Protein 1WEH (pdb70)

Sequence (338 aa):
RLLAVFVSSRLSPEDPLYARWVRYGEVLAEEGFGLACGGYQGGEALARGVKAKGGLVVGVTAPAFFPERRGPNPFVDLELPAATLPQRIGRLLDLGAGYLALPGGVGTLAELVLAWNLLYLRRGVGRPLAVDPYWLGLLKAHGEIAPEDVGLLRVVADEEDLRRFLRSLRLLAVFVSSRLSPEDPLYARWVRYGEVLAEEGFGLACGGYQGGEALARGVKAKGGLVVGVTAPAFFPERRGPNPFVDLELPAATLPQRIGRLLDLGAGYLALPGGVGTLAELVLAWNLLYLRRGVGRPLAVDPYWLGLLKAHGEIAPEDVGLLRVVADEEDLRRFLRSL

InterPro domains:
  IPR041164 AF_1126-like [PF18306] (23-119)
  IPR052341 LOG family pyrimidine/purine nucleotide 5'-monophosphatases [PTHR43393] (2-164)

CATH classification: 3.40.50.450

Nearest PDB structures (foldseek):
  1weh-assembly2_B  TM=1.005E+00  e=4.304E-34  Thermus thermophilus HB8
  5zi9-assembly1_A  TM=8.948E-01  e=3.440E-12  Streptomyces coelicolor A3(2)
  3qua-assembly1_B  TM=8.614E-01  e=2.217E-11  Mycolicibacterium smegmatis MC2 155
  7w2i-assembly1_D  TM=8.662E-01  e=5.628E-11  Mycobacterium tuberculosis
  5zbl-assembly2_D  TM=8.553E-01  e=5.577E-09  Corynebacterium glutamicum ATCC 13032

Solvent-accessible surface area: 15440 Å² total

Secondary structure (DSSP, 8-state):
-EEEEE--SS--TTSHHHHHHHHHHHHHHHTT-EEEE--SS---HHHHHHHHTT--EEE---GGG-TTS-SS-TT-SEE---SSHHHHHHHHHHHEEEEEE-S--HHHHHHHHHHHHHHHT-SS-S--EEE-GGGGGT---BTTB-HHHHTTSEE--SHHHHHHHHHT-/-EEEEE--SS--TTSHHHHHHHHHHHHHHHTT-EEEE--SS---HHHHHHHHTT--EEE---GGG-TTS-SS-TT-SEE---SSHHHHHHHHHHHEEEEEE-S--HHHHHHHHHHHHHHHT-SS-S--EEE-GGGGGT---BTTB-HHHHTTSEE--SHHHHHHHHHT-

Organism: Thermus thermophilus (strain ATCC 27634 / DSM 579 / HB8) (NCBI:txid300852)

B-factor: mean 15.75, std 10.66, range [1.17, 72.31]

Foldseek 3Di:
DEEEEFEAQPADCPPVVLQQLLCLLLLCLVLVHAYEYQQAHHSVSSLNSVVVNVHAAEHAHACVVCVVGVGGDPSHDHYHYDPDLVRSLVVSQVPHQEYEQEDYDPSSVVSLVVQLVQVVVVPPGTHQYEYEVVCVVPDADDVVCHNVSVVSYHYDHHSVSSSVVSVVD/DEEEEFEAQPADCPPPVLQQLLCLLLLCLVLPHAYEYQQAHHSVSSLNSVVVNPHAYEHAHACVVCVVGPGGDPSHDHYRYDPDLVRSLVVSQVVHQEYEQEDYDPSSVVSLVVLLVQVVVVPPDTHYYEYECVCVVPDAQDVVRHNVSVVSYHYDHHSVSSSVVSVVD

Radius of gyration: 21.18 Å; Cα contacts (8 Å, |Δi|>4): 707; chains: 2; bounding box: 42×63×39 Å

Structure (mmCIF, N/CA/C/O backbone):
data_1WEH
#
_entry.id   1WEH
#
_cell.length_a   40.663
_cell.length_b   129.821
_cell.length_c   119.852
_cell.angle_alpha   90.00
_cell.angle_beta   90.00
_cell.angle_gamma   90.00
#
_symmetry.space_group_name_H-M   'C 2 2 21'
#
loop_
_entity.id
_entity.type
_entity.pdbx_description
1 polymer 'Conserved hypothetical protein TT1887'
2 water water
#
loop_
_atom_site.group_PDB
_atom_site.id
_atom_site.type_symbol
_atom_site.label_atom_id
_atom_site.label_alt_id
_atom_site.label_comp_id
_atom_site.label_asym_id
_atom_site.label_entity_id
_atom_site.label_seq_id
_atom_site.pdbx_PDB_ins_code
_atom_site.Cartn_x
_atom_site.Cartn_y
_atom_site.Cartn_z
_atom_site.occupancy
_atom_site.B_iso_or_equiv
_atom_site.auth_seq_id
_atom_site.auth_comp_id
_atom_site.auth_asym_id
_atom_site.auth_atom_id
_atom_site.pdbx_PDB_model_num
ATOM 9 N N . ARG A 1 2 ? -7.620 29.580 8.172 1.00 10.95 2 ARG A N 1
ATOM 10 C CA . ARG A 1 2 ? -7.585 28.833 9.417 1.00 10.11 2 ARG A CA 1
ATOM 11 C C . ARG A 1 2 ? -6.335 27.971 9.466 1.00 10.01 2 ARG A C 1
ATOM 12 O O . ARG A 1 2 ? -5.781 27.599 8.428 1.00 11.25 2 ARG A O 1
ATOM 20 N N . LEU A 1 3 ? -5.896 27.660 10.676 1.00 7.81 3 LEU A N 1
ATOM 21 C CA . LEU A 1 3 ? -4.694 26.865 10.864 1.00 9.38 3 LEU A CA 1
ATOM 22 C C . LEU A 1 3 ? -4.949 25.597 11.648 1.00 8.82 3 LEU A C 1
ATOM 23 O O . LEU A 1 3 ? -5.868 25.529 12.474 1.00 8.48 3 LEU A O 1
ATOM 28 N N . LEU A 1 4 ? -4.126 24.593 11.368 1.00 7.31 4 LEU A N 1
ATOM 29 C CA . LEU A 1 4 ? -4.153 23.343 12.108 1.00 5.31 4 LEU A CA 1
ATOM 30 C C . LEU A 1 4 ? -2.901 23.454 12.983 1.00 6.83 4 LEU A C 1
ATOM 31 O O . LEU A 1 4 ? -1.812 23.711 12.464 1.00 8.14 4 LEU A O 1
ATOM 36 N N . ALA A 1 5 ? -3.049 23.317 14.298 1.00 7.08 5 ALA A N 1
ATOM 37 C CA . ALA A 1 5 ? -1.890 23.369 15.187 1.00 7.66 5 ALA A CA 1
ATOM 38 C C . ALA A 1 5 ? -1.428 21.926 15.338 1.00 8.91 5 ALA A C 1
ATOM 39 O O . ALA A 1 5 ? -2.225 21.050 15.674 1.00 8.55 5 ALA A O 1
ATOM 41 N N . VAL A 1 6 ? -0.148 21.676 15.081 1.00 7.86 6 VAL A N 1
ATOM 42 C CA . VAL A 1 6 ? 0.378 20.322 15.180 1.00 6.59 6 VAL A CA 1
ATOM 43 C C . VAL A 1 6 ? 1.475 20.231 16.231 1.00 7.41 6 VAL A C 1
ATOM 44 O O . VAL A 1 6 ? 2.352 21.099 16.298 1.00 7.25 6 VAL A O 1
ATOM 48 N N . PHE A 1 7 ? 1.416 19.184 17.048 1.00 4.77 7 PHE A N 1
ATOM 49 C CA . PHE A 1 7 ? 2.414 18.945 18.093 1.00 4.34 7 PHE A CA 1
ATOM 50 C C . PHE A 1 7 ? 3.197 17.729 17.607 1.00 4.04 7 PHE A C 1
ATOM 51 O O . PHE A 1 7 ? 2.597 16.719 17.229 1.00 4.49 7 PHE A O 1
ATOM 59 N N . VAL A 1 8 ? 4.524 17.813 17.614 1.00 7.16 8 VAL A N 1
ATOM 60 C CA . VAL A 1 8 ? 5.319 16.707 17.089 1.00 7.37 8 VAL A CA 1
ATOM 61 C C . VAL A 1 8 ? 6.776 16.743 17.542 1.00 9.30 8 VAL A C 1
ATOM 62 O O . VAL A 1 8 ? 7.292 17.789 17.952 1.00 7.74 8 VAL A O 1
ATOM 66 N N . SER A 1 9 ? 7.417 15.579 17.453 1.00 9.89 9 SER A N 1
ATOM 67 C CA . SER A 1 9 ? 8.819 15.370 17.814 1.00 8.57 9 SER A CA 1
ATOM 68 C C . SER A 1 9 ? 9.727 16.477 17.314 1.00 9.75 9 SER A C 1
ATOM 69 O O . SER A 1 9 ? 9.646 16.880 16.155 1.00 10.70 9 SER A O 1
ATOM 72 N N . SER A 1 10 ? 10.607 16.951 18.187 1.00 10.17 10 SER A N 1
ATOM 73 C CA . SER A 1 10 ? 11.537 17.998 17.815 1.00 11.40 10 SER A CA 1
ATOM 74 C C . SER A 1 10 ? 12.852 17.376 17.364 1.00 14.98 10 SER A C 1
ATOM 75 O O . SER A 1 10 ? 13.674 18.036 16.733 1.00 14.05 10 SER A O 1
ATOM 78 N N . ARG A 1 11 ? 13.039 16.098 17.671 1.00 12.56 11 ARG A N 1
ATOM 79 C CA . ARG A 1 11 ? 14.288 15.429 17.334 1.00 16.77 11 ARG A CA 1
ATOM 80 C C . ARG A 1 11 ? 14.252 14.554 16.088 1.00 16.56 11 ARG A C 1
ATOM 81 O O . ARG A 1 11 ? 15.291 14.076 15.636 1.00 16.95 11 ARG A O 1
ATOM 89 N N . LEU A 1 12 ? 13.064 14.362 15.523 1.00 17.91 12 LEU A N 1
ATOM 90 C CA . LEU A 1 12 ? 12.898 13.527 14.332 1.00 15.33 12 LEU A CA 1
ATOM 91 C C . LEU A 1 12 ? 13.938 13.799 13.248 1.00 16.79 12 LEU A C 1
ATOM 92 O O . LEU A 1 12 ? 14.095 14.929 12.790 1.00 15.90 12 LEU A O 1
ATOM 97 N N . SER A 1 13 ? 14.639 12.750 12.833 1.00 17.69 13 SER A N 1
ATOM 98 C CA . SER A 1 13 ? 15.661 12.872 11.798 1.00 16.54 13 SER A CA 1
ATOM 99 C C . SER A 1 13 ? 15.052 12.752 10.402 1.00 20.11 13 SER A C 1
ATOM 100 O O . SER A 1 13 ? 14.130 11.968 10.187 1.00 19.95 13 SER A O 1
ATOM 103 N N . PRO A 1 14 ? 15.564 13.530 9.434 1.00 22.17 14 PRO A N 1
ATOM 104 C CA . PRO A 1 14 ? 15.063 13.499 8.056 1.00 23.67 14 PRO A CA 1
ATOM 105 C C . PRO A 1 14 ? 15.113 12.103 7.441 1.00 26.33 14 PRO A C 1
ATOM 106 O O . PRO A 1 14 ? 14.369 11.805 6.507 1.00 27.48 14 PRO A O 1
ATOM 110 N N . GLU A 1 15 ? 15.996 11.251 7.958 1.00 27.03 15 GLU A N 1
ATOM 111 C CA . GLU A 1 15 ? 16.127 9.894 7.438 1.00 26.67 15 GLU A CA 1
ATOM 112 C C . GLU A 1 15 ? 15.111 8.928 8.047 1.00 26.16 15 GLU A C 1
ATOM 113 O O . GLU A 1 15 ? 15.007 7.773 7.622 1.00 22.20 15 GLU A O 1
ATOM 119 N N . ASP A 1 16 ? 14.375 9.402 9.050 1.00 21.98 16 ASP A N 1
ATOM 120 C CA . ASP A 1 16 ? 13.356 8.590 9.704 1.00 21.19 16 ASP A CA 1
ATOM 121 C C . ASP A 1 16 ? 12.189 8.576 8.717 1.00 19.68 16 ASP A C 1
ATOM 122 O O . ASP A 1 16 ? 11.855 9.609 8.138 1.00 18.73 16 ASP A O 1
ATOM 127 N N . PRO A 1 17 ? 11.579 7.403 8.484 1.00 19.36 17 PRO A N 1
ATOM 128 C CA . PRO A 1 17 ? 10.452 7.320 7.548 1.00 18.96 17 PRO A CA 1
ATOM 129 C C . PRO A 1 17 ? 9.295 8.252 7.929 1.00 18.64 17 PRO A C 1
ATOM 130 O O . PRO A 1 17 ? 8.569 8.746 7.060 1.00 16.76 17 PRO A O 1
ATOM 134 N N . LEU A 1 18 ? 9.119 8.497 9.224 1.00 15.60 18 LEU A N 1
ATOM 135 C CA . LEU A 1 18 ? 8.037 9.378 9.652 1.00 15.74 18 LEU A CA 1
ATOM 136 C C . LEU A 1 18 ? 8.242 10.805 9.159 1.00 14.21 18 LEU A C 1
ATOM 137 O O . LEU A 1 18 ? 7.271 11.517 8.911 1.00 13.62 18 LEU A O 1
ATOM 142 N N . TYR A 1 19 ? 9.499 11.228 9.013 1.00 12.75 19 TYR A N 1
ATOM 143 C CA . TYR A 1 19 ? 9.771 12.589 8.553 1.00 12.86 19 TYR A CA 1
ATOM 144 C C . TYR A 1 19 ? 9.083 12.822 7.209 1.00 13.77 19 TYR A C 1
ATOM 145 O O . TYR A 1 19 ? 8.380 13.821 7.029 1.00 10.41 19 TYR A O 1
ATOM 154 N N . ALA A 1 20 ? 9.275 11.892 6.274 1.00 12.32 20 ALA A N 1
ATOM 155 C CA . ALA A 1 20 ? 8.661 12.007 4.953 1.00 12.99 20 ALA A CA 1
ATOM 156 C C . ALA A 1 20 ? 7.138 11.962 5.045 1.00 9.69 20 ALA A C 1
ATOM 157 O O . ALA A 1 20 ? 6.448 12.598 4.247 1.00 10.17 20 ALA A O 1
ATOM 159 N N . ARG A 1 21 ? 6.610 11.189 5.996 1.00 10.66 21 ARG A N 1
ATOM 160 C CA . ARG A 1 21 ? 5.157 11.099 6.161 1.00 9.58 21 ARG A CA 1
ATOM 161 C C . ARG A 1 21 ? 4.596 12.430 6.649 1.00 6.70 21 ARG A C 1
ATOM 162 O O . ARG A 1 21 ? 3.503 12.843 6.237 1.00 8.66 21 ARG A O 1
ATOM 170 N N . TRP A 1 22 ? 5.341 13.112 7.510 1.00 8.16 22 TRP A N 1
ATOM 171 C CA . TRP A 1 22 ? 4.868 14.395 8.024 1.00 8.52 22 TRP A CA 1
ATOM 172 C C . TRP A 1 22 ? 5.000 15.493 6.966 1.00 8.97 22 TRP A C 1
ATOM 173 O O . TRP A 1 22 ? 4.223 16.451 6.962 1.00 8.52 22 TRP A O 1
ATOM 184 N N . VAL A 1 23 ? 5.975 15.368 6.069 1.00 10.68 23 VAL A N 1
ATOM 185 C CA . VAL A 1 23 ? 6.108 16.361 5.011 1.00 9.83 23 VAL A CA 1
ATOM 186 C C . VAL A 1 23 ? 4.816 16.253 4.199 1.00 8.81 23 VAL A C 1
ATOM 187 O O . VAL A 1 23 ? 4.173 17.258 3.881 1.00 11.67 23 VAL A O 1
ATOM 191 N N . ARG A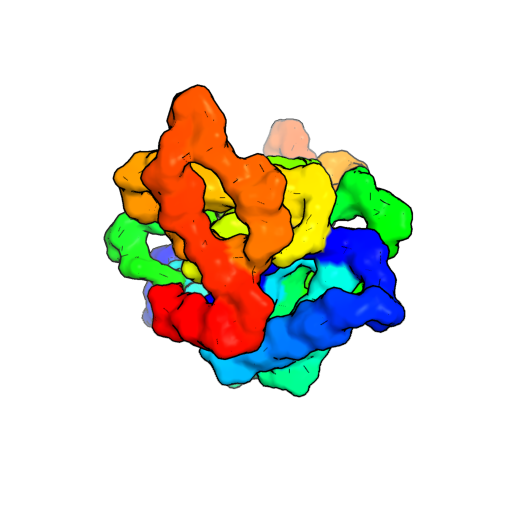 1 24 ? 4.419 15.019 3.893 1.00 10.72 24 ARG A N 1
ATOM 192 C CA . ARG A 1 24 ? 3.191 14.777 3.145 1.00 8.98 24 ARG A CA 1
ATOM 193 C C . ARG A 1 24 ? 1.974 15.321 3.888 1.00 11.69 24 ARG A C 1
ATOM 194 O O . ARG A 1 24 ? 1.066 15.863 3.263 1.00 9.88 24 ARG A O 1
ATOM 202 N N . TYR A 1 25 ? 1.939 15.171 5.214 1.00 8.23 25 TYR A N 1
ATOM 203 C CA . TYR A 1 25 ? 0.822 15.710 5.998 1.00 8.07 25 TYR A CA 1
ATOM 204 C C . TYR A 1 25 ? 0.772 17.229 5.819 1.00 7.88 25 TYR A C 1
ATOM 205 O O . TYR A 1 25 ? -0.305 17.822 5.801 1.00 9.30 25 TYR A O 1
ATOM 214 N N . GLY A 1 26 ? 1.940 17.857 5.718 1.00 5.85 26 GLY A N 1
ATOM 215 C CA . GLY A 1 26 ? 1.979 19.301 5.515 1.00 9.45 26 GLY A CA 1
ATOM 216 C C . GLY A 1 26 ? 1.358 19.680 4.172 1.00 8.30 26 GLY A C 1
ATOM 217 O O . GLY A 1 26 ? 0.587 20.633 4.069 1.00 8.53 26 GLY A O 1
ATOM 218 N N . GLU A 1 27 ? 1.705 18.927 3.135 1.00 8.07 27 GLU A N 1
ATOM 219 C CA . GLU A 1 27 ? 1.175 19.171 1.798 1.00 11.68 27 GLU A CA 1
ATOM 220 C C . GLU A 1 27 ? -0.335 19.016 1.823 1.00 11.50 27 GLU A C 1
ATOM 221 O O . GLU A 1 27 ? -1.071 19.832 1.254 1.00 9.24 27 GLU A O 1
ATOM 227 N N . VAL A 1 28 ? -0.793 17.953 2.480 1.00 10.16 28 VAL A N 1
ATOM 228 C CA . VAL A 1 28 ? -2.224 17.680 2.576 1.00 9.48 28 VAL A CA 1
ATOM 229 C C . VAL A 1 28 ? -3.009 18.772 3.309 1.00 10.93 28 VAL A C 1
ATOM 230 O O . VAL A 1 28 ? -4.073 19.181 2.846 1.00 10.08 28 VAL A O 1
ATOM 234 N N . LEU A 1 29 ? -2.512 19.261 4.444 1.00 8.87 29 LEU A N 1
ATOM 235 C CA . LEU A 1 29 ? -3.273 20.290 5.141 1.00 7.59 29 LEU A CA 1
ATOM 236 C C . LEU A 1 29 ? -3.357 21.567 4.304 1.00 11.84 29 LEU A C 1
ATOM 237 O O . LEU A 1 29 ? -4.377 22.256 4.325 1.00 10.23 29 LEU A O 1
ATOM 242 N N . ALA A 1 30 ? -2.298 21.871 3.553 1.00 9.66 30 ALA A N 1
ATOM 243 C CA . ALA A 1 30 ? -2.293 23.052 2.691 1.00 11.39 30 ALA A CA 1
ATOM 244 C C . ALA A 1 30 ? -3.314 22.856 1.568 1.00 12.51 30 ALA A C 1
ATOM 245 O O . ALA A 1 30 ? -4.046 23.784 1.213 1.00 10.31 30 ALA A O 1
ATOM 247 N N . GLU A 1 31 ? -3.374 21.642 1.021 1.00 12.36 31 GLU A N 1
ATOM 248 C CA . GLU A 1 31 ? -4.322 21.330 -0.049 1.00 12.47 31 GLU A CA 1
ATOM 249 C C . GLU A 1 31 ? -5.751 21.457 0.446 1.00 12.42 31 GLU A C 1
ATOM 250 O O . GLU A 1 31 ? -6.646 21.840 -0.308 1.00 12.39 31 GLU A O 1
ATOM 256 N N . GLU A 1 32 ? -5.961 21.125 1.717 1.00 9.89 32 GLU A N 1
ATOM 257 C CA . GLU A 1 32 ? -7.284 21.198 2.320 1.00 11.34 32 GLU A CA 1
ATOM 258 C C . GLU A 1 32 ? -7.680 22.623 2.707 1.00 11.99 32 GLU A C 1
ATOM 259 O O . GLU A 1 32 ? -8.740 22.839 3.305 1.00 12.03 32 GLU A O 1
ATOM 265 N N . GLY A 1 33 ? -6.819 23.585 2.383 1.00 11.98 33 GLY A N 1
ATOM 266 C CA . GLY A 1 33 ? -7.113 24.981 2.668 1.00 11.86 33 GLY A CA 1
ATOM 267 C C . GLY A 1 33 ? -6.649 25.530 4.008 1.00 13.70 33 GLY A C 1
ATOM 268 O O . GLY A 1 33 ? -7.037 26.635 4.393 1.00 11.60 33 GLY A O 1
ATOM 269 N N . PHE A 1 34 ? -5.820 24.777 4.722 1.00 11.60 34 PHE A N 1
ATOM 270 C CA . PHE A 1 34 ? -5.334 25.235 6.016 1.00 12.10 34 PHE A CA 1
ATOM 271 C C . PHE A 1 34 ? -3.877 25.650 6.010 1.00 11.21 34 PHE A C 1
ATOM 272 O O . PHE A 1 34 ? -3.114 25.252 5.139 1.00 11.45 34 PHE A O 1
ATOM 280 N N . GLY A 1 35 ? -3.517 26.449 7.009 1.00 11.57 35 GLY A N 1
ATOM 281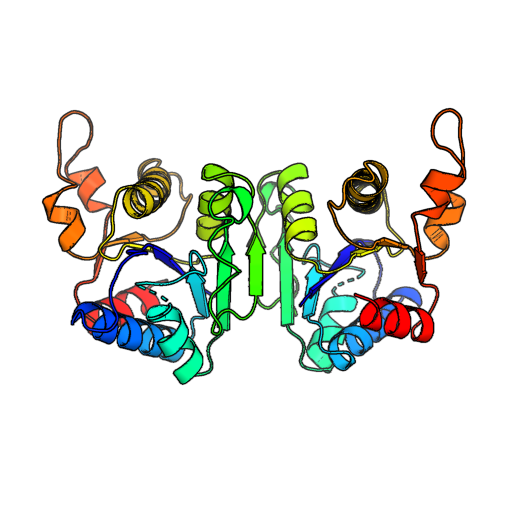 C CA . GLY A 1 35 ? -2.137 26.860 7.206 1.00 8.10 35 GLY A CA 1
ATOM 282 C C . GLY A 1 35 ? -1.699 26.046 8.422 1.00 10.46 35 GLY A C 1
ATOM 283 O O . GLY A 1 35 ? -2.514 25.301 8.995 1.00 8.17 35 GLY A O 1
ATOM 284 N N . LEU A 1 36 ? -0.437 26.182 8.828 1.00 7.26 36 LEU A N 1
ATOM 285 C CA . LEU A 1 36 ? 0.109 25.428 9.963 1.00 6.29 36 LEU A CA 1
ATOM 286 C C . LEU A 1 36 ? 0.599 26.288 11.123 1.00 9.03 36 LEU A C 1
ATOM 287 O O . LEU A 1 36 ? 1.218 27.336 10.917 1.00 9.14 36 LEU A O 1
ATOM 292 N N . ALA A 1 37 ? 0.297 25.847 12.342 1.00 6.68 37 ALA A N 1
ATOM 293 C CA . ALA A 1 37 ? 0.789 26.507 13.546 1.00 7.55 37 ALA A CA 1
ATOM 294 C C . ALA A 1 37 ? 1.605 25.406 14.228 1.00 7.91 37 ALA A C 1
ATOM 295 O O . ALA A 1 37 ? 1.093 24.309 14.472 1.00 8.88 37 ALA A O 1
ATOM 297 N N . CYS A 1 38 ? 2.869 25.684 14.514 1.00 5.11 38 CYS A N 1
ATOM 298 C CA . CYS A 1 38 ? 3.722 24.690 15.165 1.00 8.76 38 CYS A CA 1
ATOM 299 C C . CYS A 1 38 ? 4.768 25.381 16.018 1.00 8.65 38 CYS A C 1
ATOM 300 O O . CYS A 1 38 ? 4.790 26.617 16.105 1.00 7.94 38 CYS A O 1
ATOM 303 N N . GLY A 1 39 ? 5.631 24.575 16.632 1.00 7.53 39 GLY A N 1
ATOM 304 C CA . GLY A 1 39 ? 6.670 25.084 17.510 1.00 10.67 39 GLY A CA 1
ATOM 305 C C . GLY A 1 39 ? 7.779 25.836 16.803 1.00 7.49 39 GLY A C 1
ATOM 306 O O . GLY A 1 39 ? 8.649 26.415 17.454 1.00 9.20 39 GLY A O 1
ATOM 307 N N . GLY A 1 40 ? 7.759 25.798 15.477 1.00 9.76 40 GLY A N 1
ATOM 308 C CA . GLY A 1 40 ? 8.734 26.526 14.675 1.00 8.38 40 GLY A CA 1
ATOM 309 C C . GLY A 1 40 ? 10.173 26.059 14.572 1.00 11.07 40 GLY A C 1
ATOM 310 O O . GLY A 1 40 ? 10.994 26.770 13.988 1.00 11.41 40 GLY A O 1
ATOM 311 N N . TYR A 1 41 ? 10.503 24.886 15.107 1.00 9.65 41 TYR A N 1
ATOM 312 C CA . TYR A 1 41 ? 11.889 24.441 15.030 1.00 9.67 41 TYR A CA 1
ATOM 313 C C . TYR A 1 41 ? 12.144 23.280 14.054 1.00 10.29 41 TYR A C 1
ATOM 314 O O . TYR A 1 41 ? 11.577 23.251 12.963 1.00 9.71 41 TYR A O 1
ATOM 323 N N . GLN A 1 42 ? 13.002 22.336 14.439 1.00 11.42 42 GLN A N 1
ATOM 324 C CA . GLN A 1 42 ? 13.347 21.203 13.575 1.00 12.37 42 GLN A CA 1
ATOM 325 C C . GLN A 1 42 ? 12.500 19.958 13.752 1.00 10.52 42 GLN A C 1
ATOM 326 O O . GLN A 1 42 ? 11.371 20.026 14.205 1.00 10.68 42 GLN A O 1
ATOM 332 N N . GLY A 1 43 ? 13.064 18.813 13.383 1.00 10.54 43 GLY A N 1
ATOM 333 C CA . GLY A 1 43 ? 12.330 17.568 13.500 1.00 7.66 43 GLY A CA 1
ATOM 334 C C . GLY A 1 43 ? 11.043 17.637 12.700 1.00 8.35 43 GLY A C 1
ATOM 335 O O . GLY A 1 43 ? 11.022 18.155 11.566 1.00 8.62 43 GLY A O 1
ATOM 336 N N . GLY A 1 44 ? 9.965 17.131 13.296 1.00 7.92 44 GLY A N 1
ATOM 337 C CA . GLY A 1 44 ? 8.670 17.131 12.637 1.00 7.30 44 GLY A CA 1
ATOM 338 C C . GLY A 1 44 ? 8.113 18.504 12.315 1.00 9.84 44 GLY A C 1
ATOM 339 O O . GLY A 1 44 ? 7.321 18.658 11.384 1.00 8.86 44 GLY A O 1
ATOM 348 N N . GLU A 1 46 ? 9.759 21.070 11.145 1.00 9.07 46 GLU A N 1
ATOM 349 C CA . GLU A 1 46 ? 10.309 21.493 9.867 1.00 11.87 46 GLU A CA 1
ATOM 350 C C . GLU A 1 46 ? 9.756 20.616 8.749 1.00 9.82 46 GLU A C 1
ATOM 351 O O . GLU A 1 46 ? 9.494 21.103 7.652 1.00 12.14 46 GLU A O 1
ATOM 357 N N . ALA A 1 47 ? 9.574 19.328 9.023 1.00 8.05 47 ALA A N 1
ATOM 358 C CA . ALA A 1 47 ? 9.025 18.425 8.015 1.00 5.60 47 ALA A CA 1
ATOM 359 C C . ALA A 1 47 ? 7.643 18.919 7.609 1.00 7.30 47 ALA A C 1
ATOM 360 O O . ALA A 1 47 ? 7.340 19.034 6.422 1.00 6.49 47 ALA A O 1
ATOM 362 N N . LEU A 1 48 ? 6.802 19.219 8.598 1.00 8.25 48 LEU A N 1
ATOM 363 C CA . LEU A 1 48 ? 5.447 19.713 8.319 1.00 5.75 48 LEU A CA 1
ATOM 364 C C . LEU A 1 48 ? 5.491 21.046 7.576 1.00 6.29 48 LEU A C 1
ATOM 365 O O . LEU A 1 48 ? 4.758 21.253 6.597 1.00 6.89 48 LEU A O 1
ATOM 370 N N . ALA A 1 49 ? 6.346 21.949 8.049 1.00 4.42 49 ALA A N 1
ATOM 371 C CA . ALA A 1 49 ? 6.468 23.266 7.432 1.00 6.43 49 ALA A CA 1
ATOM 372 C C . ALA A 1 49 ? 6.904 23.153 5.957 1.00 9.22 49 ALA A C 1
ATOM 373 O O . ALA A 1 49 ? 6.379 23.870 5.096 1.00 8.95 49 ALA A O 1
ATOM 375 N N . ARG A 1 50 ? 7.853 22.263 5.662 1.00 9.87 50 ARG A N 1
ATOM 376 C CA . ARG A 1 50 ? 8.322 22.086 4.279 1.00 10.98 50 ARG A CA 1
ATOM 377 C C . ARG A 1 50 ? 7.170 21.676 3.363 1.00 11.33 50 ARG A C 1
ATOM 378 O O . ARG A 1 50 ? 7.065 22.145 2.227 1.00 12.02 50 ARG A O 1
ATOM 386 N N . GLY A 1 51 ? 6.339 20.758 3.844 1.00 9.79 51 GLY A N 1
ATOM 387 C CA . GLY A 1 51 ? 5.204 20.305 3.056 1.00 9.51 51 GLY A CA 1
ATOM 388 C C . GLY A 1 51 ? 4.203 21.418 2.797 1.00 10.33 51 GLY A C 1
ATOM 389 O O . GLY A 1 51 ? 3.727 21.598 1.669 1.00 11.46 51 GLY A O 1
ATOM 390 N N . VAL A 1 52 ? 3.869 22.170 3.840 1.00 7.19 52 VAL A N 1
ATOM 391 C CA . VAL A 1 52 ? 2.930 23.275 3.700 1.00 6.82 52 VAL A CA 1
ATOM 392 C C . VAL A 1 52 ? 3.462 24.301 2.697 1.00 8.76 52 VAL A C 1
ATOM 393 O O . VAL A 1 52 ? 2.723 24.768 1.825 1.00 10.12 52 VAL A O 1
ATOM 397 N N . LYS A 1 53 ? 4.743 24.652 2.800 1.00 7.60 53 LYS A N 1
ATOM 398 C CA . LYS A 1 53 ? 5.299 25.632 1.868 1.00 10.62 53 LYS A CA 1
ATOM 399 C C . LYS A 1 53 ? 5.341 25.088 0.437 1.00 12.23 53 LYS A C 1
ATOM 400 O O . LYS A 1 53 ? 5.202 25.847 -0.528 1.00 13.03 53 LYS A O 1
ATOM 406 N N . ALA A 1 54 ? 5.522 23.778 0.296 1.00 12.55 54 ALA A N 1
ATOM 407 C CA . ALA A 1 54 ? 5.559 23.168 -1.032 1.00 14.84 54 ALA A CA 1
ATOM 408 C C . ALA A 1 54 ? 4.211 23.361 -1.739 1.00 17.99 54 ALA A C 1
ATOM 409 O O . ALA A 1 54 ? 4.140 23.400 -2.969 1.00 18.16 54 ALA A O 1
ATOM 411 N N . LYS A 1 55 ? 3.143 23.480 -0.955 1.00 16.78 55 LYS A N 1
ATOM 412 C CA . LYS A 1 55 ? 1.805 23.671 -1.507 1.00 18.46 55 LYS A CA 1
ATOM 413 C C . LYS A 1 55 ? 1.290 25.112 -1.396 1.00 20.54 55 LYS A C 1
ATOM 414 O O . LYS A 1 55 ? 0.092 25.363 -1.536 1.00 22.09 55 LYS A O 1
ATOM 420 N N . GLY A 1 56 ? 2.195 26.050 -1.145 1.00 19.78 56 GLY A N 1
ATOM 421 C CA . GLY A 1 56 ? 1.810 27.448 -1.060 1.00 22.79 56 GLY A CA 1
ATOM 422 C C . GLY A 1 56 ? 1.084 27.903 0.194 1.00 23.51 56 GLY A C 1
ATOM 423 O O . GLY A 1 56 ? 0.539 29.011 0.215 1.00 25.19 56 GLY A O 1
ATOM 424 N N . GLY A 1 57 ? 1.076 27.071 1.234 1.00 20.77 57 GLY A N 1
ATOM 425 C CA . GLY A 1 57 ? 0.404 27.436 2.471 1.00 16.72 57 GLY A CA 1
ATOM 426 C C . GLY A 1 57 ? 1.223 28.333 3.390 1.00 15.22 57 GLY A C 1
ATOM 427 O O . GLY A 1 57 ? 2.389 28.632 3.118 1.00 14.09 57 GLY A O 1
ATOM 428 N N . LEU A 1 58 ? 0.603 28.756 4.489 1.00 14.76 58 LEU A N 1
ATOM 429 C CA . LEU A 1 58 ? 1.238 29.632 5.471 1.00 13.03 58 LEU A CA 1
ATOM 430 C C . LEU A 1 58 ? 1.663 28.860 6.712 1.00 11.19 58 LEU A C 1
ATOM 431 O O . LEU A 1 58 ? 0.956 27.961 7.160 1.00 8.71 58 LEU A O 1
ATOM 436 N N . VAL A 1 59 ? 2.818 29.220 7.263 1.00 11.16 59 VAL A N 1
ATOM 437 C CA . VAL A 1 59 ? 3.336 28.557 8.461 1.00 9.08 59 VAL A CA 1
ATOM 438 C C . VAL A 1 59 ? 3.655 29.559 9.563 1.00 10.08 59 VAL A C 1
ATOM 439 O O . VAL A 1 59 ? 4.425 30.512 9.359 1.00 9.81 59 VAL A O 1
ATOM 443 N N . VAL A 1 60 ? 3.052 29.337 10.728 1.00 8.48 60 VAL A N 1
ATOM 444 C CA . VAL A 1 60 ? 3.270 30.179 11.906 1.00 7.37 60 VAL A CA 1
ATOM 445 C C . VAL A 1 60 ? 4.063 29.360 12.909 1.00 9.54 60 VAL A C 1
ATOM 446 O O . VAL A 1 60 ? 3.686 28.223 13.219 1.00 8.89 60 VAL A O 1
ATOM 450 N N . GLY A 1 61 ? 5.158 29.930 13.413 1.00 6.53 61 GLY A N 1
ATOM 451 C CA . GLY A 1 61 ? 5.984 29.216 14.369 1.00 8.05 61 GLY A CA 1
ATOM 452 C C . GLY A 1 61 ? 6.022 29.893 15.724 1.00 7.72 61 GLY A C 1
ATOM 453 O O . GLY A 1 61 ? 6.493 31.032 15.850 1.00 8.77 61 GLY A O 1
ATOM 454 N N . VAL A 1 62 ? 5.508 29.200 16.738 1.00 7.51 62 VAL A N 1
ATOM 455 C CA . VAL A 1 62 ? 5.505 29.727 18.100 1.00 7.46 62 VAL A CA 1
ATOM 456 C C . VAL A 1 62 ? 6.742 29.164 18.787 1.00 9.69 62 VAL A C 1
ATOM 457 O O . VAL A 1 62 ? 6.734 28.059 19.338 1.00 9.63 62 VAL A O 1
ATOM 461 N N . THR A 1 63 ? 7.813 29.942 18.727 1.00 7.38 63 THR A N 1
ATOM 462 C CA . THR A 1 63 ? 9.097 29.573 19.293 1.00 8.62 63 THR A CA 1
ATOM 463 C C . THR A 1 63 ? 9.190 29.867 20.792 1.00 8.81 63 THR A C 1
ATOM 464 O O . THR A 1 63 ? 8.269 30.408 21.388 1.00 11.23 63 THR A O 1
ATOM 468 N N . ALA A 1 64 ? 10.314 29.492 21.397 1.00 10.01 64 ALA A N 1
ATOM 469 C CA . ALA A 1 64 ? 10.539 29.722 22.819 1.00 12.79 64 ALA A CA 1
ATOM 470 C C . ALA A 1 64 ? 12.035 29.906 22.960 1.00 17.44 64 ALA A C 1
ATOM 471 O O . ALA A 1 64 ? 12.718 29.104 23.599 1.00 17.12 64 ALA A O 1
ATOM 473 N N . PRO A 1 65 ? 12.562 30.988 22.368 1.00 18.76 65 PRO A N 1
ATOM 474 C CA . PRO A 1 65 ? 13.989 31.325 22.385 1.00 19.73 65 PRO A CA 1
ATOM 475 C C . PRO A 1 65 ? 14.711 31.249 23.728 1.00 21.08 65 PRO A C 1
ATOM 476 O O . PRO A 1 65 ? 15.831 30.747 23.791 1.00 22.43 65 PRO A O 1
ATOM 480 N N . ALA A 1 66 ? 14.080 31.728 24.796 1.00 21.46 66 ALA A N 1
ATOM 481 C CA . ALA A 1 66 ? 14.717 31.702 26.112 1.00 23.06 66 ALA A CA 1
ATOM 482 C C . ALA A 1 66 ? 15.095 30.286 26.517 1.00 25.03 66 ALA A C 1
ATOM 483 O O . ALA A 1 66 ? 16.078 30.074 27.232 1.00 24.51 66 ALA A O 1
ATOM 485 N N . PHE A 1 67 ? 14.320 29.312 26.052 1.00 22.11 67 PHE A N 1
ATOM 486 C CA . PHE A 1 67 ? 14.591 27.927 26.396 1.00 25.29 67 PHE A CA 1
ATOM 487 C C . PHE A 1 67 ? 15.566 27.240 25.457 1.00 27.55 67 PHE A C 1
ATOM 488 O O . PHE A 1 67 ? 16.155 26.229 25.825 1.00 29.39 67 PHE A O 1
ATOM 496 N N . PHE A 1 68 ? 15.744 27.782 24.254 1.00 28.71 68 PHE A N 1
ATOM 497 C CA . PHE A 1 68 ? 16.665 27.180 23.295 1.00 30.88 68 PHE A CA 1
ATOM 498 C C . PHE A 1 68 ? 17.613 28.185 22.646 1.00 35.10 68 PHE A C 1
ATOM 499 O O . PHE A 1 68 ? 17.596 28.367 21.427 1.00 33.68 68 PHE A O 1
ATOM 507 N N . PRO A 1 69 ? 18.452 28.857 23.452 1.00 38.12 69 PRO A N 1
ATOM 508 C CA . PRO A 1 69 ? 19.386 29.829 22.878 1.00 40.70 69 PRO A CA 1
ATOM 509 C C . PRO A 1 69 ? 20.207 29.164 21.777 1.00 42.79 69 PRO A C 1
ATOM 510 O O . PRO A 1 69 ? 20.620 29.811 20.816 1.00 44.51 69 PRO A O 1
ATOM 514 N N . GLU A 1 70 ? 20.422 27.859 21.925 1.00 44.49 70 GLU A N 1
ATOM 515 C CA . GLU A 1 70 ? 21.183 27.081 20.955 1.00 45.17 70 GLU A CA 1
ATOM 516 C C . GLU A 1 70 ? 20.479 26.956 19.602 1.00 45.29 70 GLU A C 1
ATOM 517 O O . GLU A 1 70 ? 21.106 26.609 18.597 1.00 45.14 70 GLU A O 1
ATOM 523 N N . ARG A 1 71 ? 19.178 27.234 19.576 1.00 43.42 71 ARG A N 1
ATOM 524 C CA . ARG A 1 71 ? 18.419 27.186 18.331 1.00 41.67 71 ARG A CA 1
ATOM 525 C C . ARG A 1 71 ? 18.344 28.624 17.808 1.00 41.17 71 ARG A C 1
ATOM 526 O O . ARG A 1 71 ? 17.566 29.442 18.300 1.00 44.39 71 ARG A O 1
ATOM 534 N N . ARG A 1 72 ? 19.181 28.916 16.815 1.00 40.13 72 ARG A N 1
ATOM 535 C CA . ARG A 1 72 ? 19.296 30.239 16.192 1.00 38.81 72 ARG A CA 1
ATOM 536 C C . ARG A 1 72 ? 17.999 30.988 15.893 1.00 36.96 72 ARG A C 1
ATOM 537 O O . ARG A 1 72 ? 17.972 32.221 15.886 1.00 36.54 72 ARG A O 1
ATOM 545 N N . GLY A 1 73 ? 16.934 30.246 15.628 1.00 32.38 73 GLY A N 1
ATOM 546 C CA . GLY A 1 73 ? 15.661 30.867 15.318 1.00 26.53 73 GLY A CA 1
ATOM 547 C C . GLY A 1 73 ? 14.749 29.842 14.680 1.00 20.64 73 GLY A C 1
ATOM 548 O O . GLY A 1 73 ? 15.094 28.668 14.635 1.00 20.57 73 GLY A O 1
ATOM 549 N N . PRO A 1 74 ? 13.580 30.250 14.170 1.00 17.70 74 PRO A N 1
ATOM 550 C CA . PRO A 1 74 ? 12.661 29.295 13.543 1.00 15.34 74 PRO A CA 1
ATOM 551 C C . PRO A 1 74 ? 13.264 28.704 12.273 1.00 15.76 74 PRO A C 1
ATOM 552 O O . PRO A 1 74 ? 14.205 29.270 11.705 1.00 12.67 74 PRO A O 1
ATOM 556 N N . ASN A 1 75 ? 12.732 27.570 11.829 1.00 12.91 75 ASN A N 1
ATOM 557 C CA . ASN A 1 75 ? 13.238 26.943 10.612 1.00 14.28 75 ASN A CA 1
ATOM 558 C C . ASN A 1 75 ? 12.916 27.860 9.425 1.00 14.21 75 ASN A C 1
ATOM 559 O O . ASN A 1 75 ? 12.057 28.743 9.523 1.00 12.72 75 ASN A O 1
ATOM 564 N N . PRO A 1 76 ? 13.610 27.672 8.292 1.00 16.91 76 PRO A N 1
ATOM 565 C CA . PRO A 1 76 ? 13.452 28.461 7.060 1.00 15.61 76 PRO A CA 1
ATOM 566 C C . PRO A 1 76 ? 12.061 28.501 6.440 1.00 16.10 76 PRO A C 1
ATOM 567 O O . PRO A 1 76 ? 11.750 29.394 5.635 1.00 14.52 76 PRO A O 1
ATOM 571 N N . PHE A 1 77 ? 11.224 27.542 6.805 1.00 11.65 77 PHE A N 1
ATOM 572 C CA . PHE A 1 77 ? 9.888 27.479 6.238 1.00 13.73 77 PHE A CA 1
ATOM 573 C C . PHE A 1 77 ? 8.797 28.168 7.055 1.00 14.03 77 PHE A C 1
ATOM 574 O O . PHE A 1 77 ? 7.619 28.108 6.700 1.00 14.98 77 PHE A O 1
ATOM 582 N N . VAL A 1 78 ? 9.186 28.822 8.145 1.00 13.56 78 VAL A N 1
ATOM 583 C CA . VAL A 1 78 ? 8.224 29.533 8.980 1.00 11.07 78 VAL A CA 1
ATOM 584 C C . VAL A 1 78 ? 8.037 30.938 8.420 1.00 12.21 78 VAL A C 1
ATOM 585 O O . VAL A 1 78 ? 9.012 31.659 8.189 1.00 12.73 78 VAL A O 1
ATOM 589 N N . ASP A 1 79 ? 6.787 31.325 8.190 1.00 9.54 79 ASP A N 1
ATOM 590 C CA . ASP A 1 79 ? 6.493 32.654 7.661 1.00 9.68 79 ASP A CA 1
ATOM 591 C C . ASP A 1 79 ? 6.398 33.690 8.766 1.00 12.69 79 ASP A C 1
ATOM 592 O O . ASP A 1 79 ? 6.961 34.791 8.663 1.00 11.41 79 ASP A O 1
ATOM 597 N N . LEU A 1 80 ? 5.693 33.337 9.834 1.00 9.61 80 LEU A N 1
ATOM 598 C CA . LEU A 1 80 ? 5.510 34.268 10.931 1.00 10.96 80 LEU A CA 1
ATOM 599 C C . LEU A 1 80 ? 5.991 33.647 12.225 1.00 11.26 80 LEU A C 1
ATOM 600 O O . LEU A 1 80 ? 5.597 32.525 12.564 1.00 10.66 80 LEU A O 1
ATOM 605 N N . GLU A 1 81 ? 6.867 34.358 12.927 1.00 8.02 81 GLU A N 1
ATOM 606 C CA . GLU A 1 81 ? 7.366 33.862 14.205 1.00 8.22 81 GLU A CA 1
ATOM 607 C C . GLU A 1 81 ? 6.641 34.585 15.325 1.00 10.10 81 GLU A C 1
ATOM 608 O O . GLU A 1 81 ? 6.455 35.805 15.272 1.00 13.07 81 GLU A O 1
ATOM 614 N N . LEU A 1 82 ? 6.223 33.819 16.327 1.00 9.47 82 LEU A N 1
ATOM 615 C CA . LEU A 1 82 ? 5.527 34.345 17.494 1.00 8.74 82 LEU A CA 1
ATOM 616 C C . LEU A 1 82 ? 6.271 33.768 18.698 1.00 10.08 82 LEU A C 1
ATOM 617 O O . LEU A 1 82 ? 5.902 32.722 19.236 1.00 7.42 82 LEU A O 1
ATOM 622 N N . PRO A 1 83 ? 7.347 34.447 19.133 1.00 10.03 83 PRO A N 1
ATOM 623 C CA . PRO A 1 83 ? 8.121 33.951 20.276 1.00 11.67 83 PRO A CA 1
ATOM 624 C C . PRO A 1 83 ? 7.392 34.008 21.616 1.00 11.22 83 PRO A C 1
ATOM 625 O O . PRO A 1 83 ? 6.787 35.020 21.965 1.00 14.71 83 PRO A O 1
ATOM 629 N N . ALA A 1 84 ? 7.456 32.906 22.358 1.00 10.14 84 ALA A N 1
ATOM 630 C CA . ALA A 1 84 ? 6.814 32.805 23.668 1.00 9.40 84 ALA A CA 1
ATOM 631 C C . ALA A 1 84 ? 7.893 32.745 24.738 1.00 10.93 84 ALA A C 1
ATOM 632 O O . ALA A 1 84 ? 8.965 32.175 24.513 1.00 12.56 84 ALA A O 1
ATOM 634 N N . ALA A 1 85 ? 7.597 33.324 25.902 1.00 8.24 85 ALA A N 1
ATOM 635 C CA . ALA A 1 85 ? 8.537 33.385 27.024 1.00 9.74 85 ALA A CA 1
ATOM 636 C C . ALA A 1 85 ? 8.442 32.246 28.043 1.00 10.39 85 ALA A C 1
ATOM 637 O O . ALA A 1 85 ? 9.377 32.033 28.814 1.00 11.47 85 ALA A O 1
ATOM 639 N N . THR A 1 86 ? 7.325 31.529 28.060 1.00 7.20 86 THR A N 1
ATOM 640 C CA . THR A 1 86 ? 7.151 30.412 28.994 1.00 9.40 86 THR A CA 1
ATOM 641 C C . THR A 1 86 ? 6.484 29.261 28.266 1.00 8.86 86 THR A C 1
ATOM 642 O O . THR A 1 86 ? 5.917 29.454 27.183 1.00 6.87 86 THR A O 1
ATOM 646 N N . LEU A 1 87 ? 6.543 28.059 28.837 1.00 8.87 87 LEU A N 1
ATOM 647 C CA . LEU A 1 87 ? 5.904 26.931 28.162 1.00 9.66 87 LEU A CA 1
ATOM 648 C C . LEU A 1 87 ? 4.384 27.067 28.155 1.00 7.58 87 LEU A C 1
ATOM 649 O O . LEU A 1 87 ? 3.746 26.822 27.139 1.00 8.25 87 LEU A O 1
ATOM 654 N N . PRO A 1 88 ? 3.778 27.445 29.291 1.00 7.30 88 PRO A N 1
ATOM 655 C CA . PRO A 1 88 ? 2.319 27.573 29.252 1.00 8.33 88 PRO A CA 1
ATOM 656 C C . PRO A 1 88 ? 1.884 28.610 28.210 1.00 6.95 88 PRO A C 1
ATOM 657 O O . PRO A 1 88 ? 0.889 28.427 27.516 1.00 8.87 88 PRO A O 1
ATOM 661 N N . GLN A 1 89 ? 2.637 29.697 28.098 1.00 5.54 89 GLN A N 1
ATOM 662 C CA . GLN A 1 89 ? 2.297 30.751 27.145 1.00 8.06 89 GLN A CA 1
ATOM 663 C C . GLN A 1 89 ? 2.432 30.244 25.713 1.00 8.39 89 GLN A C 1
ATOM 664 O O . GLN A 1 89 ? 1.606 30.561 24.846 1.00 5.82 89 GLN A O 1
ATOM 670 N N . ARG A 1 90 ? 3.476 29.457 25.471 1.00 8.34 90 ARG A N 1
ATOM 671 C CA . ARG A 1 90 ? 3.721 28.903 24.146 1.00 7.68 90 ARG A CA 1
ATOM 672 C C . ARG A 1 90 ? 2.554 28.002 23.750 1.00 7.35 90 ARG A C 1
ATOM 673 O O . ARG A 1 90 ? 2.005 28.118 22.662 1.00 8.46 90 ARG A O 1
ATOM 681 N N . ILE A 1 91 ? 2.165 27.113 24.656 1.00 7.12 91 ILE A N 1
ATOM 682 C CA . ILE A 1 91 ? 1.066 26.197 24.391 1.00 7.71 91 ILE A CA 1
ATOM 683 C C . ILE A 1 91 ? -0.242 26.970 24.201 1.00 9.15 91 ILE A C 1
ATOM 684 O O . ILE A 1 91 ? -0.980 26.723 23.247 1.00 10.43 91 ILE A O 1
ATOM 689 N N . GLY A 1 92 ? -0.520 27.914 25.097 1.00 6.38 92 GLY A N 1
ATOM 690 C CA . GLY A 1 92 ? -1.729 28.716 24.970 1.00 6.63 92 GLY A CA 1
ATOM 691 C C . GLY A 1 92 ? -1.827 29.397 23.613 1.00 8.60 92 GLY A C 1
ATOM 692 O O . GLY A 1 92 ? -2.912 29.491 23.038 1.00 7.96 92 GLY A O 1
ATOM 693 N N . ARG A 1 93 ? -0.704 29.877 23.086 1.00 7.03 93 ARG A N 1
ATOM 694 C CA . ARG A 1 93 ? -0.725 30.533 21.791 1.00 7.29 93 ARG A CA 1
ATOM 695 C C . ARG A 1 93 ? -1.013 29.531 20.670 1.00 8.54 93 ARG A C 1
ATOM 696 O O . ARG A 1 93 ? -1.775 29.827 19.765 1.00 6.63 93 ARG A O 1
ATOM 704 N N . LEU A 1 94 ? -0.417 28.343 20.725 1.00 8.69 94 LEU A N 1
ATOM 705 C CA . LEU A 1 94 ? -0.698 27.340 19.697 1.00 10.63 94 LEU A CA 1
ATOM 706 C C . LEU A 1 94 ? -2.181 26.967 19.722 1.00 10.00 94 LEU A C 1
ATOM 707 O O . LEU A 1 94 ? -2.812 26.826 18.675 1.00 10.06 94 LEU A O 1
ATOM 712 N N . LEU A 1 95 ? -2.744 26.804 20.918 1.00 5.79 95 LEU A N 1
ATOM 713 C CA . LEU A 1 95 ? -4.153 26.427 21.015 1.00 8.61 95 LEU A CA 1
ATOM 714 C C . LEU A 1 95 ? -5.065 27.525 20.468 1.00 11.43 95 LEU A C 1
ATOM 715 O O . LEU A 1 95 ? -6.038 27.247 19.760 1.00 8.67 95 LEU A O 1
ATOM 720 N N . ASP A 1 96 ? -4.745 28.782 20.763 1.00 10.22 96 ASP A N 1
ATOM 721 C CA . ASP A 1 96 ? -5.590 29.860 20.277 1.00 9.65 96 ASP A CA 1
ATOM 722 C C . ASP A 1 96 ? -5.447 30.106 18.778 1.00 9.80 96 ASP A C 1
ATOM 723 O O . ASP A 1 96 ? -6.342 30.667 18.153 1.00 11.61 96 ASP A O 1
ATOM 728 N N . LEU A 1 97 ? -4.326 29.680 18.202 1.00 11.32 97 LEU A N 1
ATOM 729 C CA . LEU A 1 97 ? -4.083 29.850 16.770 1.00 10.46 97 LEU A CA 1
ATOM 730 C C . LEU A 1 97 ? -4.817 28.827 15.904 1.00 11.90 97 LEU A C 1
ATOM 731 O O . LEU A 1 97 ? -5.218 29.117 14.769 1.00 10.81 97 LEU A O 1
ATOM 736 N N . GLY A 1 98 ? -4.992 27.625 16.437 1.00 9.99 98 GLY A N 1
ATOM 737 C CA . GLY A 1 98 ? -5.599 26.586 15.632 1.00 9.24 98 GLY A CA 1
ATOM 738 C C . GLY A 1 98 ? -7.085 26.344 15.737 1.00 8.90 98 GLY A C 1
ATOM 739 O O . GLY A 1 98 ? -7.687 26.534 16.790 1.00 10.41 98 GLY A O 1
ATOM 740 N N . ALA A 1 99 ? -7.667 25.925 14.619 1.00 6.07 99 ALA A N 1
ATOM 741 C CA . ALA A 1 99 ? -9.086 25.593 14.545 1.00 6.46 99 ALA A CA 1
ATOM 742 C C . ALA A 1 99 ? -9.255 24.131 14.970 1.00 7.44 99 ALA A C 1
ATOM 743 O O . ALA A 1 99 ? -10.368 23.669 15.234 1.00 7.52 99 ALA A O 1
ATOM 745 N N . GLY A 1 100 ? -8.136 23.411 15.005 1.00 6.39 100 GLY A N 1
ATOM 746 C CA . GLY A 1 100 ? -8.130 22.013 15.400 1.00 5.30 100 GLY A CA 1
ATOM 747 C C . GLY A 1 100 ? -6.692 21.676 15.734 1.00 7.94 100 GLY A C 1
ATOM 748 O O . GLY A 1 100 ? -5.793 22.445 15.392 1.00 5.70 100 GLY A O 1
ATOM 749 N N . TYR A 1 101 ? -6.463 20.533 16.373 1.00 8.46 101 TYR A N 1
ATOM 750 C CA . TYR A 1 101 ? -5.117 20.140 16.770 1.00 6.65 101 TYR A CA 1
ATOM 751 C C . TYR A 1 101 ? -4.810 18.713 16.388 1.00 6.50 101 TYR A C 1
ATOM 752 O O . TYR A 1 101 ? -5.695 17.872 16.352 1.00 7.07 101 TYR A O 1
ATOM 761 N N . LEU A 1 102 ? -3.536 18.445 16.123 1.00 6.36 102 LEU A N 1
ATOM 762 C CA . LEU A 1 102 ? -3.107 17.095 15.782 1.00 5.35 102 LEU A CA 1
ATOM 763 C C . LEU A 1 102 ? -1.847 16.805 16.581 1.00 6.45 102 LEU A C 1
ATOM 764 O O . LEU A 1 102 ? -0.880 17.566 16.511 1.00 8.31 102 LEU A O 1
ATOM 769 N N . ALA A 1 103 ? -1.855 15.722 17.354 1.00 4.82 103 ALA A N 1
ATOM 770 C CA . ALA A 1 103 ? -0.660 15.376 18.120 1.00 5.29 103 ALA A CA 1
ATOM 771 C C . ALA A 1 103 ? 0.003 14.181 17.450 1.00 7.51 103 ALA A C 1
ATOM 772 O O . ALA A 1 103 ? -0.513 13.059 17.506 1.00 6.13 103 ALA A O 1
ATOM 774 N N . LEU A 1 104 ? 1.127 14.437 16.785 1.00 7.20 104 LEU A N 1
ATOM 775 C CA . LEU A 1 104 ? 1.896 13.384 16.121 1.00 7.37 104 LEU A CA 1
ATOM 776 C C . LEU A 1 104 ? 2.855 12.821 17.167 1.00 5.78 104 LEU A C 1
ATOM 777 O O . LEU A 1 104 ? 2.981 13.381 18.253 1.00 6.19 104 LEU A O 1
ATOM 782 N N . PRO A 1 105 ? 3.551 11.714 16.860 1.00 7.53 105 PRO A N 1
ATOM 783 C CA . PRO A 1 105 ? 4.475 11.148 17.851 1.00 5.77 105 PRO A CA 1
ATOM 784 C C . PRO A 1 105 ? 5.532 12.145 18.327 1.00 8.19 105 PRO A C 1
ATOM 785 O O . PRO A 1 105 ? 6.059 12.932 17.542 1.00 9.23 105 PRO A O 1
ATOM 789 N N . GLY A 1 106 ? 5.816 12.112 19.625 1.00 5.93 106 GLY A N 1
ATOM 790 C CA . GLY A 1 106 ? 6.811 13.001 20.195 1.00 6.01 106 GLY A CA 1
ATOM 791 C C . GLY A 1 106 ? 7.078 12.628 21.640 1.00 7.03 106 GLY A C 1
ATOM 792 O O . GLY A 1 106 ? 6.618 11.575 22.114 1.00 7.50 106 GLY A O 1
ATOM 793 N N . GLY A 1 107 ? 7.802 13.490 22.343 1.00 5.83 107 GLY A N 1
ATOM 794 C CA . GLY A 1 107 ? 8.137 13.224 23.733 1.00 8.00 107 GLY A CA 1
ATOM 795 C C . GLY A 1 107 ? 7.322 14.011 24.739 1.00 7.15 107 GLY A C 1
ATOM 796 O O . GLY A 1 107 ? 6.201 14.443 24.444 1.00 7.09 107 GLY A O 1
ATOM 797 N N . VAL A 1 108 ? 7.891 14.213 25.927 1.00 5.39 108 VAL A N 1
ATOM 798 C CA . VAL A 1 108 ? 7.190 14.923 26.992 1.00 5.66 108 VAL A CA 1
ATOM 799 C C . VAL A 1 108 ? 6.644 16.283 26.587 1.00 6.91 108 VAL A C 1
ATOM 800 O O . VAL A 1 108 ? 5.543 16.654 27.009 1.00 6.65 108 VAL A O 1
ATOM 804 N N . GLY A 1 109 ? 7.403 17.026 25.777 1.00 6.78 109 GLY A N 1
ATOM 805 C CA . GLY A 1 109 ? 6.941 18.342 25.343 1.00 7.37 109 GLY A CA 1
ATOM 806 C C . GLY A 1 109 ? 5.710 18.264 24.454 1.00 7.69 109 GLY A C 1
ATOM 807 O O . GLY A 1 109 ? 4.814 19.112 24.501 1.00 6.12 109 GLY A O 1
ATOM 808 N N . THR A 1 110 ? 5.670 17.238 23.618 1.00 6.46 110 THR A N 1
ATOM 809 C CA . THR A 1 110 ? 4.533 17.041 22.740 1.00 6.47 110 THR A CA 1
ATOM 810 C C . THR A 1 110 ? 3.349 16.576 23.594 1.00 5.68 110 THR A C 1
ATOM 811 O O . THR A 1 110 ? 2.211 16.970 23.352 1.00 7.72 110 THR A O 1
ATOM 815 N N . LEU A 1 111 ? 3.621 15.763 24.612 1.00 6.11 111 LEU A N 1
ATOM 816 C CA . LEU A 1 111 ? 2.551 15.295 25.493 1.00 3.52 111 LEU A CA 1
ATOM 817 C C . LEU A 1 111 ? 1.919 16.479 26.242 1.00 5.73 111 LEU A C 1
ATOM 818 O O . LEU A 1 111 ? 0.696 16.527 26.405 1.00 4.55 111 LEU A O 1
ATOM 823 N N . ALA A 1 112 ? 2.750 17.429 26.692 1.00 3.99 112 ALA A N 1
ATOM 824 C CA . ALA A 1 112 ? 2.247 18.604 27.413 1.00 7.25 112 ALA A CA 1
ATOM 825 C C . ALA A 1 112 ? 1.210 19.358 26.589 1.00 7.20 112 ALA A C 1
ATOM 826 O O . ALA A 1 112 ? 0.201 19.820 27.114 1.00 6.84 112 ALA A O 1
ATOM 828 N N . GLU A 1 113 ? 1.481 19.496 25.297 1.00 6.25 113 GLU A N 1
ATOM 829 C CA . GLU A 1 113 ? 0.577 20.197 24.388 1.00 7.08 113 GLU A CA 1
ATOM 830 C C . GLU A 1 113 ? -0.705 19.390 24.197 1.00 5.62 113 GLU A C 1
ATOM 831 O O . GLU A 1 113 ? -1.828 19.935 24.249 1.00 4.98 113 GLU A O 1
ATOM 837 N N . LEU A 1 114 ? -0.530 18.094 23.969 1.00 4.05 114 LEU A N 1
ATOM 838 C CA . LEU A 1 114 ? -1.647 17.191 23.777 1.00 3.82 114 LEU A CA 1
ATOM 839 C C . LEU A 1 114 ? -2.587 17.235 24.978 1.00 6.73 114 LEU A C 1
ATOM 840 O O . LEU A 1 114 ? -3.792 17.460 24.827 1.00 5.82 114 LEU A O 1
ATOM 845 N N . VAL A 1 115 ? -2.042 17.039 26.176 1.00 5.53 115 VAL A N 1
ATOM 846 C CA . VAL A 1 115 ? -2.877 17.023 27.371 1.00 5.97 115 VAL A CA 1
ATOM 847 C C . VAL A 1 115 ? -3.586 18.346 27.677 1.00 5.65 115 VAL A C 1
ATOM 848 O O . VAL A 1 115 ? -4.726 18.336 28.166 1.00 5.62 115 VAL A O 1
ATOM 852 N N . LEU A 1 116 ? -2.951 19.483 27.396 1.00 4.24 116 LEU A N 1
ATOM 853 C CA . LEU A 1 116 ? -3.641 20.755 27.636 1.00 6.66 116 LEU A CA 1
ATOM 854 C C . LEU A 1 116 ? -4.847 20.877 26.683 1.00 7.07 116 LEU A C 1
ATOM 855 O O . LEU A 1 116 ? -5.927 21.302 27.094 1.00 6.97 116 LEU A O 1
ATOM 860 N N . ALA A 1 117 ? -4.670 20.500 25.420 1.00 5.15 117 ALA A N 1
ATOM 861 C CA . ALA A 1 117 ? -5.776 20.559 24.466 1.00 6.00 117 ALA A CA 1
ATOM 862 C C . ALA A 1 117 ? -6.859 19.581 24.924 1.00 7.05 117 ALA A C 1
ATOM 863 O O . ALA A 1 117 ? -8.051 19.883 24.873 1.00 6.06 117 ALA A O 1
ATOM 865 N N . TRP A 1 118 ? -6.435 18.401 25.365 1.00 5.68 118 TRP A N 1
ATOM 866 C CA . TRP A 1 118 ? -7.371 17.381 25.837 1.00 5.86 118 TRP A CA 1
ATOM 867 C C . TRP A 1 118 ? -8.162 17.925 27.026 1.00 6.72 118 TRP A C 1
ATOM 868 O O . TRP A 1 118 ? -9.376 17.746 27.117 1.00 9.11 118 TRP A O 1
ATOM 879 N N . ASN A 1 119 ? -7.458 18.599 27.932 1.00 5.33 119 ASN A N 1
ATOM 880 C CA . ASN A 1 119 ? -8.046 19.187 29.125 1.00 6.29 119 ASN A CA 1
ATOM 881 C C . ASN A 1 119 ? -9.226 20.101 28.759 1.00 9.54 119 ASN A C 1
ATOM 882 O O . ASN A 1 119 ? -10.275 20.069 29.403 1.00 8.63 11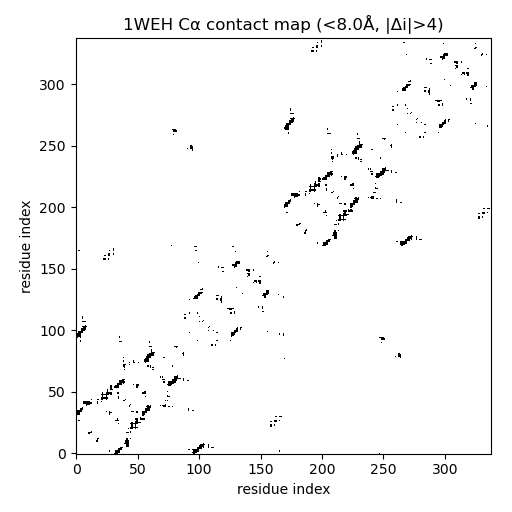9 ASN A O 1
ATOM 887 N N . LEU A 1 120 ? -9.055 20.914 27.723 1.00 8.38 120 LEU A N 1
ATOM 888 C CA . LEU A 1 120 ? -10.122 21.822 27.301 1.00 9.90 120 LEU A CA 1
ATOM 889 C C . LEU A 1 120 ? -11.370 21.059 26.857 1.00 8.13 120 LEU A C 1
ATOM 890 O O . LEU A 1 120 ? -12.489 21.434 27.202 1.00 7.44 120 LEU A O 1
ATOM 895 N N . LEU A 1 121 ? -11.183 19.985 26.100 1.00 10.17 121 LEU A N 1
ATOM 896 C CA . LEU A 1 121 ? -12.324 19.183 25.658 1.00 9.03 121 LEU A CA 1
ATOM 897 C C . LEU A 1 121 ? -12.965 18.464 26.846 1.00 9.66 121 LEU A C 1
ATOM 898 O O . LEU A 1 121 ? -14.186 18.313 26.915 1.00 10.18 121 LEU A O 1
ATOM 903 N N . TYR A 1 122 ? -12.126 18.024 27.775 1.00 8.50 122 TYR A N 1
ATOM 904 C CA . TYR A 1 122 ? -12.557 17.313 28.970 1.00 8.39 122 TYR A CA 1
ATOM 905 C C . TYR A 1 122 ? -13.500 18.159 29.833 1.00 8.85 122 TYR A C 1
ATOM 906 O O . TYR A 1 122 ? -14.423 17.629 30.461 1.00 10.45 122 TYR A O 1
ATOM 915 N N . LEU A 1 123 ? -13.278 19.470 29.861 1.00 6.90 123 LEU A N 1
ATOM 916 C CA . LEU A 1 123 ? -14.142 20.350 30.638 1.00 11.02 123 LEU A CA 1
ATOM 917 C C . LEU A 1 123 ? -15.582 20.275 30.115 1.00 12.41 123 LEU A C 1
ATOM 918 O O . LEU A 1 123 ? -16.538 20.540 30.856 1.00 12.93 123 LEU A O 1
ATOM 923 N N . ARG A 1 124 ? -15.722 19.922 28.841 1.00 11.09 124 ARG A N 1
ATOM 924 C CA . ARG A 1 124 ? -17.036 19.779 28.214 1.00 11.80 124 ARG A CA 1
ATOM 925 C C . ARG A 1 124 ? -17.937 20.994 28.423 1.00 13.67 124 ARG A C 1
ATOM 926 O O . ARG A 1 124 ? -19.074 20.872 28.896 1.00 15.34 124 ARG A O 1
ATOM 934 N N . ARG A 1 125 ? -17.425 22.167 28.070 1.00 12.49 125 ARG A N 1
ATOM 935 C CA . ARG A 1 125 ? -18.190 23.405 28.205 1.00 17.68 125 ARG A CA 1
ATOM 936 C C . ARG A 1 125 ? -18.062 24.227 26.932 1.00 17.90 125 ARG A C 1
ATOM 937 O O . ARG A 1 125 ? -18.166 25.452 26.958 1.00 20.14 125 ARG A O 1
ATOM 945 N N . GLY A 1 126 ? -17.829 23.543 25.817 1.00 16.71 126 GLY A N 1
ATOM 946 C CA . GLY A 1 126 ? -17.695 24.238 24.551 1.00 16.99 126 GLY A CA 1
ATOM 947 C C . GLY A 1 126 ? -16.426 25.055 24.396 1.00 18.48 126 GLY A C 1
ATOM 948 O O . GLY A 1 126 ? -16.393 25.991 23.595 1.00 19.80 126 GLY A O 1
ATOM 949 N N . VAL A 1 127 ? -15.383 24.728 25.157 1.00 15.09 127 VAL A N 1
ATOM 950 C CA . VAL A 1 127 ? -14.121 25.454 25.028 1.00 15.14 127 VAL A CA 1
ATOM 951 C C . VAL A 1 127 ? -13.124 24.552 24.300 1.00 14.75 127 VAL A C 1
ATOM 952 O O . VAL A 1 127 ? -13.344 23.349 24.183 1.00 13.85 127 VAL A O 1
ATOM 956 N N . GLY A 1 128 ? -12.040 25.121 23.792 1.00 17.39 128 GLY A N 1
ATOM 957 C CA . GLY A 1 128 ? -11.083 24.308 23.057 1.00 17.78 128 GLY A CA 1
ATOM 958 C C . GLY A 1 128 ? -11.563 24.027 21.632 1.00 18.37 128 GLY A C 1
ATOM 959 O O . GLY A 1 128 ? -12.537 24.628 21.168 1.00 19.20 128 GLY A O 1
ATOM 960 N N . ARG A 1 129 ? -10.897 23.099 20.947 1.00 13.72 129 ARG A N 1
ATOM 961 C CA . ARG A 1 129 ? -11.230 22.734 19.564 1.00 11.75 129 ARG A CA 1
ATOM 962 C C . ARG A 1 129 ? -10.944 21.234 19.400 1.00 10.48 129 ARG A C 1
ATOM 963 O O . ARG A 1 129 ? -10.300 20.627 20.259 1.00 10.52 129 ARG A O 1
ATOM 971 N N . PRO A 1 130 ? -11.392 20.624 18.286 1.00 11.72 130 PRO A N 1
ATOM 972 C CA . PRO A 1 130 ? -11.153 19.190 18.071 1.00 10.04 130 PRO A CA 1
ATOM 973 C C . PRO A 1 130 ? -9.677 18.808 18.142 1.00 7.18 130 PRO A C 1
ATOM 974 O O . PRO A 1 130 ? -8.802 19.535 17.649 1.00 5.49 130 PRO A O 1
ATOM 978 N N . LEU A 1 131 ? -9.419 17.658 18.754 1.00 6.67 131 LEU A N 1
ATOM 979 C CA . LEU A 1 131 ? -8.065 17.146 18.920 1.00 5.44 131 LEU A CA 1
ATOM 980 C C . LEU A 1 131 ? -7.927 15.732 18.384 1.00 7.59 131 LEU A C 1
ATOM 981 O O . LEU A 1 131 ? -8.637 14.819 18.809 1.00 9.18 131 LEU A O 1
ATOM 986 N N . ALA A 1 132 ? -7.006 15.556 17.451 1.00 8.45 132 ALA A N 1
ATOM 987 C CA . ALA A 1 132 ? -6.746 14.258 16.879 1.00 8.01 132 ALA A CA 1
ATOM 988 C C . ALA A 1 132 ? -5.358 13.823 17.316 1.00 8.24 132 ALA A C 1
ATOM 989 O O . ALA A 1 132 ? -4.469 14.652 17.505 1.00 7.51 132 ALA A O 1
ATOM 991 N N . VAL A 1 133 ? -5.175 12.520 17.482 1.00 7.11 133 VAL A N 1
ATOM 992 C CA . VAL A 1 133 ? -3.877 12.002 17.866 1.00 7.02 133 VAL A CA 1
ATOM 993 C C . VAL A 1 133 ? -3.478 10.848 16.959 1.00 8.16 133 VAL A C 1
ATOM 994 O O . VAL A 1 133 ? -4.326 10.113 16.436 1.00 5.23 133 VAL A O 1
ATOM 998 N N . ASP A 1 134 ? -2.175 10.709 16.763 1.00 7.28 134 ASP A N 1
ATOM 999 C CA . ASP A 1 134 ? -1.644 9.607 15.984 1.00 7.55 134 ASP A CA 1
ATOM 1000 C C . ASP A 1 134 ? -1.768 8.410 16.941 1.00 7.62 134 ASP A C 1
ATOM 1001 O O . ASP A 1 134 ? -1.588 8.565 18.149 1.00 9.71 134 ASP A O 1
ATOM 1006 N N . PRO A 1 135 ? -2.103 7.216 16.423 1.00 7.06 135 PRO A N 1
ATOM 1007 C CA . PRO A 1 135 ? -2.251 5.994 17.229 1.00 9.32 135 PRO A CA 1
ATOM 1008 C C . PRO A 1 135 ? -1.169 5.804 18.294 1.00 8.80 135 PRO A C 1
ATOM 1009 O O . PRO A 1 135 ? -1.409 5.202 19.342 1.00 8.36 135 PRO A O 1
ATOM 1013 N N . TYR A 1 136 ? 0.030 6.297 18.002 1.00 10.74 136 TYR A N 1
ATOM 1014 C CA . TYR A 1 136 ? 1.171 6.231 18.922 1.00 11.30 136 TYR A CA 1
ATOM 1015 C C . TYR A 1 136 ? 0.750 6.617 20.339 1.00 10.36 136 TYR A C 1
ATOM 1016 O O . TYR A 1 136 ? 1.074 5.930 21.311 1.00 8.92 136 TYR A O 1
ATOM 1025 N N . TRP A 1 137 ? 0.010 7.715 20.455 1.00 8.03 137 TRP A N 1
ATOM 1026 C CA . TRP A 1 137 ? -0.400 8.193 21.761 1.00 8.08 137 TRP A CA 1
ATOM 1027 C C . TRP A 1 137 ? -1.365 7.298 22.521 1.00 8.70 137 TRP A C 1
ATOM 1028 O O . TRP A 1 137 ? -1.409 7.355 23.746 1.00 6.68 137 TRP A O 1
ATOM 1039 N N . LEU A 1 138 ? -2.133 6.473 21.816 1.00 8.60 138 LEU A N 1
ATOM 1040 C CA . LEU A 1 138 ? -3.069 5.591 22.506 1.00 10.29 138 LEU A CA 1
ATOM 1041 C C . LEU A 1 138 ? -2.346 4.430 23.188 1.00 12.07 138 LEU A C 1
ATOM 1042 O O . LEU A 1 138 ? -2.945 3.693 23.979 1.00 12.19 138 LEU A O 1
ATOM 1047 N N . GLY A 1 139 ? -1.058 4.275 22.889 1.00 8.52 139 GLY A N 1
ATOM 1048 C CA . GLY A 1 139 ? -0.277 3.235 23.537 1.00 11.31 139 GLY A CA 1
ATOM 1049 C C . GLY A 1 139 ? 0.123 3.728 24.924 1.00 11.83 139 GLY A C 1
ATOM 1050 O O . GLY A 1 139 ? 0.619 2.964 25.754 1.00 12.63 139 GLY A O 1
ATOM 1051 N N . LEU A 1 140 ? -0.095 5.018 25.172 1.00 9.95 140 LEU A N 1
ATOM 1052 C CA . LEU A 1 140 ? 0.236 5.633 26.460 1.00 8.70 140 LEU A CA 1
ATOM 1053 C C . LEU A 1 140 ? -1.016 6.118 27.189 1.00 9.66 140 LEU A C 1
ATOM 1054 O O . LEU A 1 140 ? -1.257 5.769 28.345 1.00 7.18 140 LEU A O 1
ATOM 1059 N N . LEU A 1 141 ? -1.814 6.932 26.512 1.00 7.20 141 LEU A N 1
ATOM 1060 C CA . LEU A 1 141 ? -3.019 7.467 27.124 1.00 8.16 141 LEU A CA 1
ATOM 1061 C C . LEU A 1 141 ? -4.148 6.447 27.050 1.00 9.77 141 LEU A C 1
ATOM 1062 O O . LEU A 1 141 ? -4.618 6.084 25.971 1.00 11.54 141 LEU A O 1
ATOM 1067 N N . LYS A 1 142 ? -4.586 6.002 28.220 1.00 9.13 142 LYS A N 1
ATOM 1068 C CA . LYS A 1 142 ? -5.630 4.995 28.329 1.00 10.18 142 LYS A CA 1
ATOM 1069 C C . LYS A 1 142 ? -6.416 5.292 29.598 1.00 9.52 142 LYS A C 1
ATOM 1070 O O . LYS A 1 142 ? -5.971 6.077 30.436 1.00 10.53 142 LYS A O 1
ATOM 1076 N N . ALA A 1 143 ? -7.572 4.655 29.742 1.00 6.52 143 ALA A N 1
ATOM 1077 C CA . ALA A 1 143 ? -8.394 4.845 30.933 1.00 8.50 143 ALA A CA 1
ATOM 1078 C C . ALA A 1 143 ? -7.581 4.428 32.149 1.00 9.65 143 ALA A C 1
ATOM 1079 O O . ALA A 1 143 ? -6.857 3.423 32.113 1.00 7.55 143 ALA A O 1
ATOM 1081 N N . HIS A 1 144 ? -7.711 5.190 33.234 1.00 7.94 144 HIS A N 1
ATOM 1082 C CA . HIS A 1 144 ? -6.958 4.907 34.446 1.00 9.21 144 HIS A CA 1
ATOM 1083 C C . HIS A 1 144 ? -7.488 5.772 35.569 1.00 9.94 144 HIS A C 1
ATOM 1084 O O . HIS A 1 144 ? -7.414 7.004 35.491 1.00 8.70 144 HIS A O 1
ATOM 1091 N N . GLY A 1 145 ? -8.036 5.133 36.601 1.00 10.07 145 GLY A N 1
ATOM 1092 C CA . GLY A 1 145 ? -8.568 5.876 37.731 1.00 10.18 145 GLY A CA 1
ATOM 1093 C C . GLY A 1 145 ? -9.623 6.878 37.301 1.00 13.38 145 GLY A C 1
ATOM 1094 O O . GLY A 1 145 ? -10.598 6.515 36.642 1.00 11.67 145 GLY A O 1
ATOM 1095 N N . GLU A 1 146 ? -9.424 8.144 37.659 1.00 10.81 146 GLU A N 1
ATOM 1096 C CA . GLU A 1 146 ? -10.372 9.192 37.303 1.00 11.15 146 GLU A CA 1
ATOM 1097 C C . GLU A 1 146 ? -10.396 9.558 35.819 1.00 10.11 146 GLU A C 1
ATOM 1098 O O . GLU A 1 146 ? -11.252 10.322 35.387 1.00 8.82 146 GLU A O 1
ATOM 1104 N N . ILE A 1 147 ? -9.443 9.044 35.047 1.00 8.91 147 ILE A N 1
ATOM 1105 C CA . ILE A 1 147 ? -9.429 9.308 33.608 1.00 8.59 147 ILE A CA 1
ATOM 1106 C C . ILE A 1 147 ? -10.290 8.197 33.031 1.00 8.97 147 ILE A C 1
ATOM 1107 O O . ILE A 1 147 ? -9.889 7.031 32.965 1.00 8.41 147 ILE A O 1
ATOM 1112 N N . ALA A 1 148 ? -11.495 8.570 32.637 1.00 8.03 148 ALA A N 1
ATOM 1113 C CA . ALA A 1 148 ? -12.449 7.597 32.144 1.00 10.24 148 ALA A CA 1
ATOM 1114 C C . ALA A 1 148 ? -12.287 7.229 30.688 1.00 9.08 148 ALA A C 1
ATOM 1115 O O . ALA A 1 148 ? -11.636 7.940 29.917 1.00 9.36 148 ALA A O 1
ATOM 1117 N N . PRO A 1 149 ? -12.883 6.095 30.288 1.00 11.47 149 PRO A N 1
ATOM 1118 C CA . PRO A 1 149 ? -12.812 5.642 28.898 1.00 11.74 149 PRO A CA 1
ATOM 1119 C C . PRO A 1 149 ? -13.422 6.726 28.005 1.00 10.64 149 PRO A C 1
ATOM 1120 O O . PRO A 1 149 ? -12.970 6.959 26.879 1.00 12.96 149 PRO A O 1
ATOM 1124 N N . GLU A 1 150 ? -14.459 7.380 28.521 1.00 9.16 150 GLU A N 1
ATOM 1125 C CA . GLU A 1 150 ? -15.135 8.443 27.789 1.00 11.90 150 GLU A CA 1
ATOM 1126 C C . GLU A 1 150 ? -14.218 9.650 27.586 1.00 11.86 150 GLU A C 1
ATOM 1127 O O . GLU A 1 150 ? -14.342 10.371 26.597 1.00 10.03 150 GLU A O 1
ATOM 1133 N N . ASP A 1 151 ? -13.300 9.869 28.525 1.00 10.65 151 ASP A N 1
ATOM 1134 C CA . ASP A 1 151 ? -12.369 10.990 28.401 1.00 10.31 151 ASP A CA 1
ATOM 1135 C C . ASP A 1 151 ? -11.401 10.657 27.268 1.00 10.05 151 ASP A C 1
ATOM 1136 O O . ASP A 1 151 ? -11.085 11.502 26.424 1.00 5.40 151 ASP A O 1
ATOM 1141 N N . VAL A 1 152 ? -10.929 9.413 27.257 1.00 8.60 152 VAL A N 1
ATOM 1142 C CA . VAL A 1 152 ? -10.021 8.954 26.214 1.00 9.78 152 VAL A CA 1
ATOM 1143 C C . VAL A 1 152 ? -10.757 9.001 24.876 1.00 9.16 152 VAL A C 1
ATOM 1144 O O . VAL A 1 152 ? -10.159 9.279 23.825 1.00 10.64 152 VAL A O 1
ATOM 1148 N N . GLY A 1 153 ? -12.065 8.767 24.927 1.00 7.30 153 GLY A N 1
ATOM 1149 C CA . GLY A 1 153 ? -12.879 8.807 23.725 1.00 8.84 153 GLY A CA 1
ATOM 1150 C C . GLY A 1 153 ? -13.035 10.191 23.109 1.00 9.82 153 GLY A C 1
ATOM 1151 O O . GLY A 1 153 ? -13.523 10.317 21.988 1.00 9.48 153 GLY A O 1
ATOM 1152 N N . LEU A 1 154 ? -12.652 11.234 23.839 1.00 9.32 154 LEU A N 1
ATOM 1153 C CA . LEU A 1 154 ? -12.741 12.596 23.315 1.00 11.63 154 LEU A CA 1
ATOM 1154 C C . LEU A 1 154 ? -11.637 12.788 22.292 1.00 13.82 154 LEU A C 1
ATOM 1155 O O . LEU A 1 154 ? -11.679 13.721 21.481 1.00 13.01 154 LEU A O 1
ATOM 1160 N N . LEU A 1 155 ? -10.632 11.917 22.357 1.00 11.27 155 LEU A N 1
ATOM 1161 C CA . LEU A 1 155 ? -9.512 11.989 21.431 1.00 10.84 155 LEU A CA 1
ATOM 1162 C C . LEU A 1 155 ? -9.862 11.334 20.102 1.00 13.44 155 LEU A C 1
ATOM 1163 O O . LEU A 1 155 ? -10.244 10.163 20.060 1.00 17.72 155 LEU A O 1
ATOM 1168 N N . ARG A 1 156 ? -9.731 12.078 19.012 1.00 9.66 156 ARG A N 1
ATOM 1169 C CA . ARG A 1 156 ? -10.007 11.503 17.704 1.00 9.71 156 ARG A CA 1
ATOM 1170 C C . ARG A 1 156 ? -8.718 10.890 17.165 1.00 9.16 156 ARG A C 1
ATOM 1171 O O . ARG A 1 156 ? -7.628 11.301 17.550 1.00 12.74 156 ARG A O 1
ATOM 1179 N N . VAL A 1 157 ? -8.826 9.894 16.293 1.00 8.34 157 VAL A N 1
ATOM 1180 C CA . VAL A 1 157 ? -7.626 9.242 15.777 1.00 10.26 157 VAL A CA 1
ATOM 1181 C C . VAL A 1 157 ? -7.329 9.532 14.312 1.00 12.31 157 VAL A C 1
ATOM 1182 O O . VAL A 1 157 ? -8.197 9.367 13.455 1.00 12.81 157 VAL A O 1
ATOM 1186 N N . VAL A 1 158 ? -6.099 9.968 14.042 1.00 8.19 158 VAL A N 1
ATOM 1187 C CA . VAL A 1 158 ? -5.634 10.248 12.680 1.00 10.14 158 VAL A CA 1
ATOM 1188 C C . VAL A 1 158 ? -4.383 9.399 12.473 1.00 9.60 158 VAL A C 1
ATOM 1189 O O . VAL A 1 158 ? -3.330 9.676 13.043 1.00 8.93 158 VAL A O 1
ATOM 1193 N N . ALA A 1 159 ? -4.513 8.352 11.665 1.00 8.97 159 ALA A N 1
ATOM 1194 C CA . ALA A 1 159 ? -3.415 7.432 11.414 1.00 11.96 159 ALA A CA 1
ATOM 1195 C C . ALA A 1 159 ? -2.754 7.574 10.037 1.00 12.00 159 ALA A C 1
ATOM 1196 O O . ALA A 1 159 ? -1.639 7.087 9.827 1.00 11.62 159 ALA A O 1
ATOM 1198 N N . ASP A 1 160 ? -3.437 8.221 9.099 1.00 11.05 160 ASP A N 1
ATOM 1199 C CA . ASP A 1 160 ? -2.888 8.386 7.751 1.00 13.90 160 ASP A CA 1
ATOM 1200 C C . ASP A 1 160 ? -3.450 9.635 7.092 1.00 11.73 160 ASP A C 1
ATOM 1201 O O . ASP A 1 160 ? -4.303 10.306 7.671 1.00 10.98 160 ASP A O 1
ATOM 1206 N N . GLU A 1 161 ? -2.978 9.951 5.888 1.00 12.57 161 GLU A N 1
ATOM 1207 C CA . GLU A 1 161 ? -3.444 11.156 5.217 1.00 12.86 161 GLU A CA 1
ATOM 1208 C C . GLU A 1 161 ? -4.947 11.209 4.943 1.00 14.08 161 GLU A C 1
ATOM 1209 O O . GLU A 1 161 ? -5.524 12.299 4.889 1.00 13.60 161 GLU A O 1
ATOM 1215 N N . GLU A 1 162 ? -5.585 10.050 4.773 1.00 12.87 162 GLU A N 1
ATOM 1216 C CA . GLU A 1 162 ? -7.032 10.032 4.546 1.00 13.65 162 GLU A CA 1
ATOM 1217 C C . GLU A 1 162 ? -7.753 10.454 5.824 1.00 13.11 162 GLU A C 1
ATOM 1218 O O . GLU A 1 162 ? -8.732 11.207 5.776 1.00 11.33 162 GLU A O 1
ATOM 1224 N N . ASP A 1 163 ? -7.280 9.959 6.967 1.00 11.36 163 ASP A N 1
ATOM 1225 C CA . ASP A 1 163 ? -7.890 10.337 8.239 1.00 11.04 163 ASP A CA 1
ATOM 1226 C C . ASP A 1 163 ? -7.693 11.837 8.414 1.00 9.34 163 ASP A C 1
ATOM 1227 O O . ASP A 1 163 ? -8.585 12.548 8.867 1.00 8.74 163 ASP A O 1
ATOM 1232 N N . LEU A 1 164 ? -6.505 12.308 8.057 1.00 7.86 164 LEU A N 1
ATOM 1233 C CA . LEU A 1 164 ? -6.187 13.723 8.188 1.00 10.02 164 LEU A CA 1
ATOM 1234 C C . LEU A 1 164 ? -7.146 14.604 7.382 1.00 8.80 164 LEU A C 1
ATOM 1235 O O . LEU A 1 164 ? -7.645 15.611 7.888 1.00 8.96 164 LEU A O 1
ATOM 1240 N N . ARG A 1 165 ? -7.414 14.224 6.135 1.00 8.87 165 ARG A N 1
ATOM 1241 C CA . ARG A 1 165 ? -8.324 15.012 5.308 1.00 9.81 165 ARG A CA 1
ATOM 1242 C C . ARG A 1 165 ? -9.730 15.015 5.929 1.00 9.98 165 ARG A C 1
ATOM 1243 O O . ARG A 1 165 ? -10.384 16.051 5.981 1.00 10.68 165 ARG A O 1
ATOM 1251 N N . ARG A 1 166 ? -10.202 13.861 6.397 1.00 11.11 166 ARG A N 1
ATOM 1252 C CA . ARG A 1 166 ? -11.534 13.807 6.997 1.00 10.00 166 ARG A CA 1
ATOM 1253 C C . ARG A 1 166 ? -11.584 14.679 8.258 1.00 12.59 166 ARG A C 1
ATOM 1254 O O . ARG A 1 166 ? -12.582 15.360 8.529 1.00 10.35 166 ARG A O 1
ATOM 1262 N N . PHE A 1 167 ? -10.501 14.659 9.029 1.00 10.56 167 PHE A N 1
ATOM 1263 C CA . PHE A 1 167 ? -10.432 15.464 10.243 1.00 10.61 167 PHE A CA 1
ATOM 1264 C C . PHE A 1 167 ? -10.530 16.951 9.899 1.00 9.42 167 PHE A C 1
ATOM 1265 O O . PHE A 1 167 ? -11.341 17.684 10.482 1.00 9.17 167 PHE A O 1
ATOM 1273 N N . LEU A 1 168 ? -9.708 17.393 8.950 1.00 9.35 168 LEU A N 1
ATOM 1274 C CA . LEU A 1 168 ? -9.683 18.800 8.538 1.00 10.25 168 LEU A CA 1
ATOM 1275 C C . LEU A 1 168 ? -11.014 19.251 7.961 1.00 9.70 168 LEU A C 1
ATOM 1276 O O . LEU A 1 168 ? -11.471 20.367 8.219 1.00 8.79 168 LEU A O 1
ATOM 1281 N N . ARG A 1 169 ? -11.643 18.375 7.189 1.00 8.67 169 ARG A N 1
ATOM 1282 C CA . ARG A 1 169 ? -12.923 18.711 6.574 1.00 11.38 169 ARG A CA 1
ATOM 1283 C C . ARG A 1 169 ? -14.037 18.842 7.602 1.00 11.45 169 ARG A C 1
ATOM 1284 O O . ARG A 1 169 ? -15.082 19.428 7.320 1.00 14.65 169 ARG A O 1
ATOM 1292 N N . SER A 1 170 ? -13.805 18.326 8.806 1.00 10.06 170 SER A N 1
ATOM 1293 C CA . SER A 1 170 ? -14.817 18.408 9.854 1.00 11.25 170 SER A CA 1
ATOM 1294 C C . SER A 1 170 ? -14.629 19.622 10.752 1.00 12.82 170 SER A C 1
ATOM 1295 O O . SER A 1 170 ? -15.456 19.876 11.627 1.00 12.59 170 SER A O 1
ATOM 1298 N N . LEU A 1 171 ? -13.548 20.371 10.555 1.00 11.97 171 LEU A N 1
ATOM 1299 C CA . LEU A 1 171 ? -13.298 21.529 11.414 1.00 14.16 171 LEU A CA 1
ATOM 1300 C C . LEU A 1 171 ? -14.144 22.750 11.079 1.00 18.14 171 LEU A C 1
ATOM 1301 O O . LEU A 1 171 ? -14.625 22.839 9.933 1.00 18.79 171 LEU A O 1
ATOM 1315 N N . ARG B 1 2 ? 7.771 39.890 8.281 1.00 11.41 2 ARG B N 1
ATOM 1316 C CA . ARG B 1 2 ? 7.705 40.606 9.545 1.00 8.91 2 ARG B CA 1
ATOM 1317 C C . ARG B 1 2 ? 6.420 41.409 9.599 1.00 9.00 2 ARG B C 1
ATOM 1318 O O . ARG B 1 2 ? 5.841 41.756 8.562 1.00 9.89 2 ARG B O 1
ATOM 1326 N N . LEU B 1 3 ? 5.982 41.716 10.813 1.00 6.99 3 LEU B N 1
ATOM 1327 C CA . LEU B 1 3 ? 4.759 42.475 11.002 1.00 7.37 3 LEU B CA 1
ATOM 1328 C C . LEU B 1 3 ? 5.009 43.757 11.786 1.00 8.07 3 LEU B C 1
ATOM 1329 O O . LEU B 1 3 ? 5.917 43.825 12.618 1.00 9.54 3 LEU B O 1
ATOM 1334 N N . LEU B 1 4 ? 4.204 44.773 11.494 1.00 7.00 4 LEU B N 1
ATOM 1335 C CA . LEU B 1 4 ? 4.246 46.029 12.228 1.00 6.89 4 LEU B CA 1
ATOM 1336 C C . LEU B 1 4 ? 2.983 45.947 13.099 1.00 6.80 4 LEU B C 1
ATOM 1337 O O . LEU B 1 4 ? 1.892 45.725 12.571 1.00 8.18 4 LEU B O 1
ATOM 1342 N N . ALA B 1 5 ? 3.120 46.068 14.417 1.00 6.39 5 ALA B N 1
ATOM 1343 C CA . ALA B 1 5 ? 1.932 46.031 15.274 1.00 7.98 5 ALA B CA 1
ATOM 1344 C C . ALA B 1 5 ? 1.488 47.479 15.396 1.00 6.53 5 ALA B C 1
ATOM 1345 O O . ALA B 1 5 ? 2.294 48.346 15.712 1.00 5.63 5 ALA B O 1
ATOM 1347 N N . VAL B 1 6 ? 0.214 47.746 15.128 1.00 5.87 6 VAL B N 1
ATOM 1348 C CA . VAL B 1 6 ? -0.289 49.119 15.213 1.00 5.17 6 VAL B CA 1
ATOM 1349 C C . VAL B 1 6 ? -1.403 49.200 16.253 1.00 8.12 6 VAL B C 1
ATOM 1350 O O . VAL B 1 6 ? -2.256 48.303 16.334 1.00 9.02 6 VAL B O 1
ATOM 1354 N N . PHE B 1 7 ? -1.381 50.270 17.044 1.00 4.69 7 PHE B N 1
ATOM 1355 C CA . PHE B 1 7 ? -2.376 50.515 18.088 1.00 4.40 7 PHE B CA 1
ATOM 1356 C C . PHE B 1 7 ? -3.157 51.729 17.573 1.00 5.34 7 PHE B C 1
ATOM 1357 O O . PHE B 1 7 ? -2.555 52.724 17.166 1.00 6.23 7 PHE B O 1
ATOM 1365 N N . VAL B 1 8 ? -4.485 51.664 17.592 1.00 4.32 8 VAL B N 1
ATOM 1366 C CA . VAL B 1 8 ? -5.268 52.768 17.037 1.00 4.78 8 VAL B CA 1
ATOM 1367 C C . VAL B 1 8 ? -6.721 52.747 17.496 1.00 7.19 8 VAL B C 1
ATOM 1368 O O . VAL B 1 8 ? -7.229 51.716 17.953 1.00 6.54 8 VAL B O 1
ATOM 1372 N N . SER B 1 9 ? -7.367 53.906 17.370 1.00 8.71 9 SER B N 1
ATOM 1373 C CA . SER B 1 9 ? -8.768 54.104 17.730 1.00 8.48 9 SER B CA 1
ATOM 1374 C C . SER B 1 9 ? -9.669 53.022 17.156 1.00 11.67 9 SER B C 1
ATOM 1375 O O . SER B 1 9 ? -9.569 52.675 15.977 1.00 8.77 9 SER B O 1
ATOM 1378 N N . SER B 1 10 ? -10.562 52.517 17.998 1.00 12.62 10 SER B N 1
ATOM 1379 C CA . SER B 1 10 ? -11.511 51.487 17.603 1.00 18.22 10 SER B CA 1
ATOM 1380 C C . SER B 1 10 ? -12.834 52.126 17.203 1.00 21.38 10 SER B C 1
ATOM 1381 O O . SER B 1 10 ? -13.691 51.476 16.607 1.00 24.06 10 SER B O 1
ATOM 1384 N N . ARG B 1 11 ? -12.999 53.404 17.524 1.00 22.07 11 ARG B N 1
ATOM 1385 C CA . ARG B 1 11 ? -14.247 54.094 17.220 1.00 26.46 11 ARG B CA 1
ATOM 1386 C C . ARG B 1 11 ? -14.200 54.969 15.972 1.00 25.98 11 ARG B C 1
ATOM 1387 O O . ARG B 1 11 ? -15.218 55.525 15.567 1.00 27.02 11 ARG B O 1
ATOM 1395 N N . LEU B 1 12 ? -13.030 55.064 15.351 1.00 24.87 12 LEU B N 1
ATOM 1396 C CA . LEU B 1 12 ? -12.846 55.883 14.153 1.00 25.69 12 LEU B CA 1
ATOM 1397 C C . LEU B 1 12 ? -13.850 55.603 13.029 1.00 25.09 12 LEU B C 1
ATOM 1398 O O . LEU B 1 12 ? -14.011 54.469 12.578 1.00 24.53 12 LEU B O 1
ATOM 1403 N N . SER B 1 13 ? -14.518 56.657 12.573 1.00 27.71 13 SER B N 1
ATOM 1404 C CA . SER B 1 13 ? -15.510 56.538 11.510 1.00 27.31 13 SER B CA 1
ATOM 1405 C C . SER B 1 13 ? -14.865 56.572 10.128 1.00 28.34 13 SER B C 1
ATOM 1406 O O . SER B 1 13 ? -13.875 57.265 9.913 1.00 27.73 13 SER B O 1
ATOM 1409 N N . PRO B 1 14 ? -15.426 55.820 9.169 1.00 28.13 14 PRO B N 1
ATOM 1410 C CA . PRO B 1 14 ? -14.905 55.766 7.801 1.00 29.53 14 PRO B CA 1
ATOM 1411 C C . PRO B 1 14 ? -14.956 57.118 7.085 1.00 31.82 14 PRO B C 1
ATOM 1412 O O . PRO B 1 14 ? -14.317 57.304 6.051 1.00 32.26 14 PRO B O 1
ATOM 1416 N N . GLU B 1 15 ? -15.727 58.054 7.632 1.00 34.38 15 GLU B N 1
ATOM 1417 C CA . GLU B 1 15 ? -15.850 59.379 7.037 1.00 33.86 15 GLU B CA 1
ATOM 1418 C C . GLU B 1 15 ? -14.841 60.340 7.648 1.00 33.52 15 GLU B C 1
ATOM 1419 O O . GLU B 1 15 ? -14.648 61.451 7.150 1.00 34.93 15 GLU B O 1
ATOM 1425 N N . ASP B 1 16 ? -14.209 59.921 8.739 1.00 30.63 16 ASP B N 1
ATOM 1426 C CA . ASP B 1 16 ? -13.212 60.757 9.395 1.00 28.69 16 ASP B CA 1
ATOM 1427 C C . ASP B 1 16 ? -12.002 60.792 8.462 1.00 26.89 16 ASP B C 1
ATOM 1428 O O . ASP B 1 16 ? -11.604 59.760 7.913 1.00 26.54 16 ASP B O 1
ATOM 1433 N N . PRO B 1 17 ? -11.419 61.984 8.243 1.00 24.37 17 PRO B N 1
ATOM 1434 C CA . PRO B 1 17 ? -10.252 62.094 7.361 1.00 19.94 17 PRO B CA 1
ATOM 1435 C C . PRO B 1 17 ? -9.120 61.154 7.789 1.00 18.00 17 PRO B C 1
ATOM 1436 O O . PRO B 1 17 ? -8.358 60.666 6.952 1.00 14.35 17 PRO B O 1
ATOM 1440 N N . LEU B 1 18 ? -9.010 60.902 9.092 1.00 14.11 18 LEU B N 1
ATOM 1441 C CA . LEU B 1 18 ? -7.954 60.023 9.588 1.00 15.22 18 LEU B CA 1
ATOM 1442 C C . LEU B 1 18 ? -8.119 58.591 9.096 1.00 14.54 18 LEU B C 1
ATOM 1443 O O . LEU B 1 18 ? -7.132 57.889 8.897 1.00 15.96 18 LEU B O 1
ATOM 1448 N N . TYR B 1 19 ? -9.363 58.155 8.906 1.00 12.73 19 TYR B N 1
ATOM 1449 C CA . TYR B 1 19 ? -9.610 56.795 8.432 1.00 12.50 19 TYR B CA 1
ATOM 1450 C C . TYR B 1 19 ? -8.896 56.580 7.103 1.00 13.38 19 TYR B C 1
ATOM 1451 O O . TYR B 1 19 ? -8.205 55.577 6.918 1.00 12.67 19 TYR B O 1
ATOM 1460 N N . ALA B 1 20 ? -9.057 57.530 6.183 1.00 12.17 20 ALA B N 1
ATOM 1461 C CA . ALA B 1 20 ? -8.426 57.434 4.867 1.00 13.17 20 ALA B CA 1
ATOM 1462 C C . ALA B 1 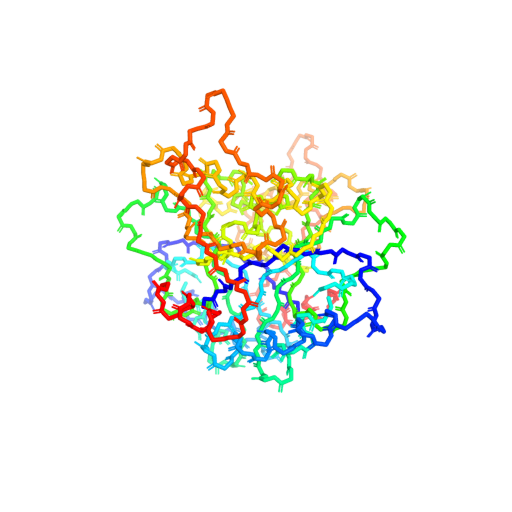20 ? -6.903 57.454 4.972 1.00 11.88 20 ALA B C 1
ATOM 1463 O O . ALA B 1 20 ? -6.214 56.792 4.191 1.00 11.76 20 ALA B O 1
ATOM 1465 N N . ARG B 1 21 ? -6.379 58.218 5.930 1.00 11.81 21 ARG B N 1
ATOM 1466 C CA . ARG B 1 21 ? -4.935 58.300 6.138 1.00 11.23 21 ARG B CA 1
ATOM 1467 C C . ARG B 1 21 ? -4.402 56.946 6.614 1.00 10.05 21 ARG B C 1
ATOM 1468 O O . ARG B 1 21 ? -3.331 56.503 6.189 1.00 10.47 21 ARG B O 1
ATOM 1476 N N . TRP B 1 22 ? -5.147 56.297 7.501 1.00 9.56 22 TRP B N 1
ATOM 1477 C CA . TRP B 1 22 ? -4.725 55.002 8.024 1.00 8.96 22 TRP B CA 1
ATOM 1478 C C . TRP B 1 22 ? -4.843 53.910 6.959 1.00 7.53 22 TRP B C 1
ATOM 1479 O O . TRP B 1 22 ? -4.090 52.944 6.981 1.00 8.31 22 TRP B O 1
ATOM 1490 N N . VAL B 1 23 ? -5.795 54.043 6.040 1.00 7.59 23 VAL B N 1
ATOM 1491 C CA . VAL B 1 23 ? -5.897 53.060 4.958 1.00 8.76 23 VAL B CA 1
ATOM 1492 C C . VAL B 1 23 ? -4.589 53.167 4.167 1.00 8.37 23 VAL B C 1
ATOM 1493 O O . VAL B 1 23 ? -3.958 52.162 3.834 1.00 9.32 23 VAL B O 1
ATOM 1497 N N . ARG B 1 24 ? -4.165 54.399 3.890 1.00 8.66 24 ARG B N 1
ATOM 1498 C CA . ARG B 1 24 ? -2.921 54.620 3.165 1.00 9.77 24 ARG B CA 1
ATOM 1499 C C . ARG B 1 24 ? -1.707 54.060 3.924 1.00 10.53 24 ARG B C 1
ATOM 1500 O O . ARG B 1 24 ? -0.800 53.508 3.310 1.00 9.10 24 ARG B O 1
ATOM 1508 N N . TYR B 1 25 ? -1.675 54.213 5.249 1.00 8.13 25 TYR B N 1
ATOM 1509 C CA . TYR B 1 25 ? -0.567 53.670 6.035 1.00 6.43 25 TYR B CA 1
ATOM 1510 C C . TYR B 1 25 ? -0.539 52.154 5.851 1.00 7.30 25 TYR B C 1
ATOM 1511 O O . TYR B 1 25 ? 0.534 51.555 5.764 1.00 8.82 25 TYR B O 1
ATOM 1520 N N . GLY B 1 26 ? -1.717 51.534 5.805 1.00 7.55 26 GLY B N 1
ATOM 1521 C CA . GLY B 1 26 ? -1.771 50.089 5.606 1.00 9.47 26 GLY B CA 1
ATOM 1522 C C . GLY B 1 26 ? -1.156 49.699 4.265 1.00 10.45 26 GLY B C 1
ATOM 1523 O O . GLY B 1 26 ? -0.392 48.727 4.158 1.00 10.33 26 GLY B O 1
ATOM 1524 N N . GLU B 1 27 ? -1.485 50.470 3.234 1.00 10.90 27 GLU B N 1
ATOM 1525 C CA . GLU B 1 27 ? -0.961 50.230 1.891 1.00 11.27 27 GLU B CA 1
ATOM 1526 C C . GLU B 1 27 ? 0.555 50.336 1.919 1.00 9.71 27 GLU B C 1
ATOM 1527 O O . GLU B 1 27 ? 1.260 49.487 1.374 1.00 7.76 27 GLU B O 1
ATOM 1533 N N . VAL B 1 28 ? 1.050 51.396 2.553 1.00 10.55 28 VAL B N 1
ATOM 1534 C CA . VAL B 1 28 ? 2.487 51.626 2.655 1.00 9.10 28 VAL B CA 1
ATOM 1535 C C . VAL B 1 28 ? 3.226 50.521 3.402 1.00 11.18 28 VAL B C 1
ATOM 1536 O O . VAL B 1 28 ? 4.260 50.054 2.937 1.00 9.12 28 VAL B O 1
ATOM 1540 N N . LEU B 1 29 ? 2.718 50.083 4.552 1.00 8.26 29 LEU B N 1
ATOM 1541 C CA . LEU B 1 29 ? 3.445 49.045 5.268 1.00 10.39 29 LEU B CA 1
ATOM 1542 C C . LEU B 1 29 ? 3.533 47.763 4.432 1.00 9.80 29 LEU B C 1
ATOM 1543 O O . LEU B 1 29 ? 4.551 47.074 4.449 1.00 8.43 29 LEU B O 1
ATOM 1548 N N . ALA B 1 30 ? 2.485 47.474 3.668 1.00 9.72 30 ALA B N 1
ATOM 1549 C CA . ALA B 1 30 ? 2.467 46.295 2.811 1.00 10.09 30 ALA B CA 1
ATOM 1550 C C . ALA B 1 30 ? 3.441 46.473 1.645 1.00 11.82 30 ALA B C 1
ATOM 1551 O O . ALA B 1 30 ? 4.131 45.526 1.260 1.00 9.41 30 ALA B O 1
ATOM 1553 N N . GLU B 1 31 ? 3.490 47.682 1.080 1.00 11.60 31 GLU B N 1
ATOM 1554 C CA . GLU B 1 31 ? 4.397 47.971 -0.030 1.00 10.73 31 GLU B CA 1
ATOM 1555 C C . GLU B 1 31 ? 5.822 47.748 0.443 1.00 10.55 31 GLU B C 1
ATOM 1556 O O . GLU B 1 31 ? 6.671 47.270 -0.317 1.00 10.38 31 GLU B O 1
ATOM 1562 N N . GLU B 1 32 ? 6.073 48.101 1.702 1.00 8.84 32 GLU B N 1
ATOM 1563 C CA . GLU B 1 32 ? 7.395 47.955 2.303 1.00 8.94 32 GLU B CA 1
ATOM 1564 C C . GLU B 1 32 ? 7.733 46.515 2.703 1.00 11.44 32 GLU B C 1
ATOM 1565 O O . GLU B 1 32 ? 8.785 46.256 3.292 1.00 11.90 32 GLU B O 1
ATOM 1571 N N . GLY B 1 33 ? 6.829 45.588 2.404 1.00 10.51 33 GLY B N 1
ATOM 1572 C CA . GLY B 1 33 ? 7.079 44.186 2.689 1.00 11.84 33 GLY B CA 1
ATOM 1573 C C . GLY B 1 33 ? 6.634 43.651 4.034 1.00 12.61 33 GLY B C 1
ATOM 1574 O O . GLY B 1 33 ? 6.938 42.508 4.375 1.00 11.48 33 GLY B O 1
ATOM 1575 N N . PHE B 1 34 ? 5.913 44.461 4.798 1.00 11.06 34 PHE B N 1
ATOM 1576 C CA . PHE B 1 34 ? 5.446 44.026 6.102 1.00 11.49 34 PHE B CA 1
ATOM 1577 C C . PHE B 1 34 ? 3.984 43.633 6.080 1.00 11.49 34 PHE B C 1
ATOM 1578 O O . PHE B 1 34 ? 3.239 43.980 5.161 1.00 12.77 34 PHE B O 1
ATOM 1586 N N . GLY B 1 35 ? 3.599 42.899 7.114 1.00 10.40 35 GLY B N 1
ATOM 1587 C CA . GLY B 1 35 ? 2.219 42.506 7.304 1.00 10.11 35 GLY B CA 1
ATOM 1588 C C . GLY B 1 35 ? 1.775 43.327 8.509 1.00 11.74 35 GLY B C 1
ATOM 1589 O O . GLY B 1 35 ? 2.574 44.093 9.072 1.00 10.01 35 GLY B O 1
ATOM 1590 N N . LEU B 1 36 ? 0.521 43.170 8.920 1.00 9.70 36 LEU B N 1
ATOM 1591 C CA . LEU B 1 36 ? -0.006 43.922 10.055 1.00 9.14 36 LEU B CA 1
ATOM 1592 C C . LEU B 1 36 ? -0.501 43.067 11.222 1.00 10.99 36 LEU B C 1
ATOM 1593 O O . LEU B 1 36 ? -1.096 41.999 11.029 1.00 9.01 36 LEU B O 1
ATOM 1598 N N . ALA B 1 37 ? -0.236 43.545 12.434 1.00 9.36 37 ALA B N 1
ATOM 1599 C CA . ALA B 1 37 ? -0.725 42.896 13.646 1.00 6.38 37 ALA B CA 1
ATOM 1600 C C . ALA B 1 37 ? -1.542 44.014 14.297 1.00 9.62 37 ALA B C 1
ATOM 1601 O O . ALA B 1 37 ? -1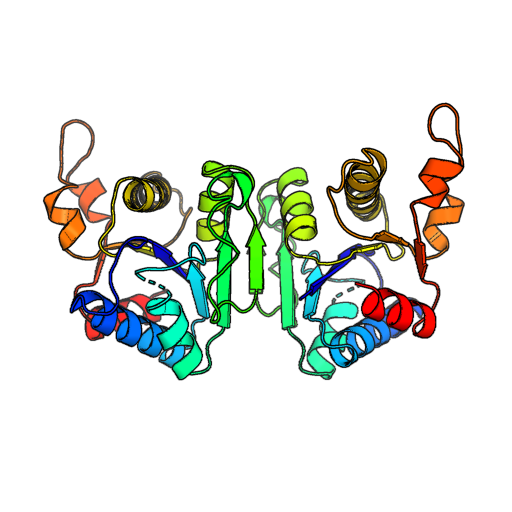.030 45.115 14.513 1.00 8.78 37 ALA B O 1
ATOM 1603 N N . CYS B 1 38 ? -2.814 43.757 14.571 1.00 7.38 38 CYS B N 1
ATOM 1604 C CA . CYS B 1 38 ? -3.662 44.780 15.190 1.00 8.92 38 CYS B CA 1
ATOM 1605 C C . CYS B 1 38 ? -4.744 44.097 16.018 1.00 7.94 38 CYS B C 1
ATOM 1606 O O . CYS B 1 38 ? -4.804 42.869 16.071 1.00 8.22 38 CYS B O 1
ATOM 1609 N N . GLY B 1 39 ? -5.588 44.903 16.659 1.00 8.87 39 GLY B N 1
ATOM 1610 C CA . GLY B 1 39 ? -6.650 44.382 17.509 1.00 8.33 39 GLY B CA 1
ATOM 1611 C C . GLY B 1 39 ? -7.731 43.625 16.765 1.00 7.20 39 GLY B C 1
ATOM 1612 O O . GLY B 1 39 ? -8.568 42.974 17.384 1.00 8.62 39 GLY B O 1
ATOM 1613 N N . GLY B 1 40 ? -7.731 43.742 15.439 1.00 8.56 40 GLY B N 1
ATOM 1614 C CA . GLY B 1 40 ? -8.676 43.010 14.605 1.00 7.80 40 GLY B CA 1
ATOM 1615 C C . GLY B 1 40 ? -10.118 43.457 14.448 1.00 10.26 40 GLY B C 1
ATOM 1616 O O . GLY B 1 40 ? -10.909 42.772 13.783 1.00 10.55 40 GLY B O 1
ATOM 1617 N N . TYR B 1 41 ? -10.479 44.600 15.019 1.00 8.92 41 TYR B N 1
ATOM 1618 C CA . TYR B 1 41 ? -11.864 45.045 14.916 1.00 8.77 41 TYR B CA 1
ATOM 1619 C C . TYR B 1 41 ? -12.119 46.207 13.948 1.00 8.08 41 TYR B C 1
ATOM 1620 O O . TYR B 1 41 ? -11.539 46.255 12.871 1.00 7.97 41 TYR B O 1
ATOM 1629 N N . GLN B 1 42 ? -12.989 47.135 14.325 1.00 11.41 42 GLN B N 1
ATOM 1630 C CA . GLN B 1 42 ? -13.339 48.250 13.443 1.00 13.63 42 GLN B CA 1
ATOM 1631 C C . GLN B 1 42 ? -12.449 49.477 13.584 1.00 12.10 42 GLN B C 1
ATOM 1632 O O . GLN B 1 42 ? -11.310 49.389 14.032 1.00 11.37 42 GLN B O 1
ATOM 1638 N N . GLY B 1 43 ? -12.989 50.628 13.184 1.00 12.42 43 GLY B N 1
ATOM 1639 C CA . GLY B 1 43 ? -12.248 51.872 13.264 1.00 9.62 43 GLY B CA 1
ATOM 1640 C C . GLY B 1 43 ? -10.933 51.823 12.509 1.00 9.78 43 GLY B C 1
ATOM 1641 O O . GLY B 1 43 ? -10.867 51.338 11.381 1.00 9.96 43 GLY B O 1
ATOM 1642 N N . GLY B 1 44 ? -9.880 52.334 13.136 1.00 9.77 44 GLY B N 1
ATOM 1643 C CA . GLY B 1 44 ? -8.573 52.337 12.506 1.00 9.27 44 GLY B CA 1
ATOM 1644 C C . GLY B 1 44 ? -8.031 50.949 12.230 1.00 9.22 44 GLY B C 1
ATOM 1645 O O . GLY B 1 44 ? -7.200 50.775 11.346 1.00 7.27 44 GLY B O 1
ATOM 1654 N N . GLU B 1 46 ? -9.728 48.389 11.065 1.00 6.89 46 GLU B N 1
ATOM 1655 C CA . GLU B 1 46 ? -10.244 47.978 9.770 1.00 10.48 46 GLU B CA 1
ATOM 1656 C C . GLU B 1 46 ? -9.639 48.817 8.649 1.00 7.40 46 GLU B C 1
ATOM 1657 O O . GLU B 1 46 ? -9.403 48.312 7.547 1.00 9.14 46 GLU B O 1
ATOM 1663 N N . ALA B 1 47 ? -9.377 50.095 8.922 1.00 8.15 47 ALA B N 1
ATOM 1664 C CA . ALA B 1 47 ? -8.796 50.977 7.909 1.00 8.83 47 ALA B CA 1
ATOM 1665 C C . ALA B 1 47 ? -7.412 50.461 7.540 1.00 9.07 47 ALA B C 1
ATOM 1666 O O . ALA B 1 47 ? -7.084 50.297 6.365 1.00 8.78 47 ALA B O 1
ATOM 1668 N N . LEU B 1 48 ? -6.599 50.200 8.555 1.00 6.70 48 LEU B N 1
ATOM 1669 C CA . LEU B 1 48 ? -5.256 49.683 8.320 1.00 6.50 48 LEU B CA 1
ATOM 1670 C C . LEU B 1 48 ? -5.295 48.354 7.560 1.00 6.41 48 LEU B C 1
ATOM 1671 O O . LEU B 1 48 ? -4.586 48.177 6.569 1.00 7.23 48 LEU B O 1
ATOM 1676 N N . ALA B 1 49 ? -6.120 47.426 8.036 1.00 6.74 49 ALA B N 1
ATOM 1677 C CA . ALA B 1 49 ? -6.217 46.110 7.420 1.00 8.04 49 ALA B CA 1
ATOM 1678 C C . ALA B 1 49 ? -6.650 46.191 5.960 1.00 9.25 49 ALA B C 1
ATOM 1679 O O . ALA B 1 49 ? -6.139 45.465 5.116 1.00 8.86 49 ALA B O 1
ATOM 1681 N N . ARG B 1 50 ? -7.594 47.077 5.668 1.00 12.29 50 ARG B N 1
ATOM 1682 C CA . ARG B 1 50 ? -8.085 47.237 4.307 1.00 11.43 50 ARG B CA 1
ATOM 1683 C C . ARG B 1 50 ? -6.939 47.672 3.386 1.00 13.35 50 ARG B C 1
ATOM 1684 O O . ARG B 1 50 ? -6.806 47.175 2.259 1.00 10.75 50 ARG B O 1
ATOM 1692 N N . GLY B 1 51 ? -6.119 48.599 3.875 1.00 9.33 51 GLY B N 1
ATOM 1693 C CA . GLY B 1 51 ? -4.989 49.085 3.102 1.00 10.49 51 GLY B CA 1
ATOM 1694 C C . GLY B 1 51 ? -3.930 48.017 2.893 1.00 10.36 51 GLY B C 1
ATOM 1695 O O . GLY B 1 51 ? -3.354 47.902 1.812 1.00 8.42 51 GLY B O 1
ATOM 1696 N N . VAL B 1 52 ? -3.659 47.238 3.934 1.00 7.60 52 VAL B N 1
ATOM 1697 C CA . VAL B 1 52 ? -2.675 46.165 3.840 1.00 8.14 52 VAL B CA 1
ATOM 1698 C C . VAL B 1 52 ? -3.120 45.120 2.824 1.00 9.21 52 VAL B C 1
ATOM 1699 O O . VAL B 1 52 ? -2.300 44.612 2.056 1.00 13.11 52 VAL B O 1
ATOM 1703 N N . LYS B 1 53 ? -4.413 44.793 2.812 1.00 10.73 53 LYS B N 1
ATOM 1704 C CA . LYS B 1 53 ? -4.914 43.797 1.862 1.00 11.15 53 LYS B CA 1
ATOM 1705 C C . LYS B 1 53 ? -4.919 44.352 0.438 1.00 12.55 53 LYS B C 1
ATOM 1706 O O . LYS B 1 53 ? -4.763 43.603 -0.533 1.00 12.49 53 LYS B O 1
ATOM 1712 N N . ALA B 1 54 ? -5.082 45.665 0.315 1.00 11.01 54 ALA B N 1
ATOM 1713 C CA . ALA B 1 54 ? -5.100 46.300 -1.000 1.00 14.60 54 ALA B CA 1
ATOM 1714 C C . ALA B 1 54 ? -3.750 46.148 -1.697 1.00 15.12 54 ALA B C 1
ATOM 1715 O O . ALA B 1 54 ? -3.669 46.155 -2.931 1.00 16.86 54 ALA B O 1
ATOM 1717 N N . LYS B 1 55 ? -2.692 45.996 -0.906 1.00 15.04 55 LYS B N 1
ATOM 1718 C CA . LYS B 1 55 ? -1.348 45.853 -1.450 1.00 15.79 55 LYS B CA 1
ATOM 1719 C C . LYS B 1 55 ? -0.735 44.469 -1.251 1.00 19.04 55 LYS B C 1
ATOM 1720 O O . LYS B 1 55 ? 0.487 44.320 -1.302 1.00 19.75 55 LYS B O 1
ATOM 1726 N N . GLY B 1 56 ? -1.583 43.472 -1.012 1.00 18.90 56 GLY B N 1
ATOM 1727 C CA . GLY B 1 56 ? -1.117 42.103 -0.857 1.00 21.57 56 GLY B CA 1
ATOM 1728 C C . GLY B 1 56 ? -0.455 41.666 0.437 1.00 22.50 56 GLY B C 1
ATOM 1729 O O . GLY B 1 56 ? 0.217 40.629 0.473 1.00 24.08 56 GLY B O 1
ATOM 1730 N N . GLY B 1 57 ? -0.630 42.429 1.507 1.00 18.89 57 GLY B N 1
ATOM 1731 C CA . GLY B 1 57 ? -0.016 42.040 2.761 1.00 16.42 57 GLY B CA 1
ATOM 1732 C C . GLY B 1 57 ? -0.895 41.110 3.581 1.00 13.71 57 GLY B C 1
ATOM 1733 O O . GLY B 1 57 ? -2.046 40.861 3.233 1.00 13.69 57 GLY B O 1
ATOM 1734 N N . LEU B 1 58 ? -0.339 40.598 4.674 1.00 12.66 58 LEU B N 1
ATOM 1735 C CA . LEU B 1 58 ? -1.046 39.699 5.583 1.00 13.21 58 LEU B CA 1
ATOM 1736 C C . LEU B 1 58 ? -1.490 40.474 6.825 1.00 10.71 58 LEU B C 1
ATOM 1737 O O . LEU B 1 58 ? -0.783 41.370 7.290 1.00 10.14 58 LEU B O 1
ATOM 1742 N N . VAL B 1 59 ? -2.654 40.130 7.364 1.00 8.56 59 VAL B N 1
ATOM 1743 C CA . VAL B 1 59 ? -3.171 40.815 8.551 1.00 7.75 59 VAL B CA 1
ATOM 1744 C C . VAL B 1 59 ? -3.496 39.825 9.667 1.00 8.99 59 VAL B C 1
ATOM 1745 O O . VAL B 1 59 ? -4.229 38.856 9.461 1.00 9.82 59 VAL B O 1
ATOM 1749 N N . VAL B 1 60 ? -2.945 40.073 10.848 1.00 7.42 60 VAL B N 1
ATOM 1750 C CA . VAL B 1 60 ? -3.204 39.227 12.004 1.00 4.71 60 VAL B CA 1
ATOM 1751 C C . VAL B 1 60 ? -4.015 40.044 12.991 1.00 8.49 60 VAL B C 1
ATOM 1752 O O . VAL B 1 60 ? -3.646 41.180 13.322 1.00 9.19 60 VAL B O 1
ATOM 1756 N N . GLY B 1 61 ? -5.136 39.478 13.444 1.00 5.73 61 GLY B N 1
ATOM 1757 C CA . GLY B 1 61 ? -5.979 40.189 14.386 1.00 5.50 61 GLY B CA 1
ATOM 1758 C C . GLY B 1 61 ? -5.994 39.523 15.745 1.00 7.10 61 GLY B C 1
ATOM 1759 O O . GLY B 1 61 ? -6.451 38.383 15.877 1.00 8.32 61 GLY B O 1
ATOM 1760 N N . VAL B 1 62 ? -5.479 40.225 16.749 1.00 6.63 62 VAL B N 1
ATOM 1761 C CA . VAL B 1 62 ? -5.449 39.705 18.112 1.00 7.12 62 VAL B CA 1
ATOM 1762 C C . VAL B 1 62 ? -6.688 40.278 18.781 1.00 8.77 62 VAL B C 1
ATOM 1763 O O . VAL B 1 62 ? -6.682 41.384 19.317 1.00 8.79 62 VAL B O 1
ATOM 1767 N N . THR B 1 63 ? -7.767 39.512 18.708 1.00 6.19 63 THR B N 1
ATOM 1768 C CA . THR B 1 63 ? -9.053 39.920 19.253 1.00 7.14 63 THR B CA 1
ATOM 1769 C C . THR B 1 63 ? -9.164 39.627 20.752 1.00 8.62 63 THR B C 1
ATOM 1770 O O . THR B 1 63 ? -8.217 39.143 21.364 1.00 8.16 63 THR B O 1
ATOM 1774 N N . ALA B 1 64 ? -10.328 39.931 21.329 1.00 9.11 64 ALA B N 1
ATOM 1775 C CA . ALA B 1 64 ? -10.593 39.700 22.750 1.00 12.39 64 ALA B CA 1
ATOM 1776 C C . ALA B 1 64 ? -12.095 39.465 22.875 1.00 14.80 64 ALA B C 1
ATOM 1777 O O . ALA B 1 64 ? -12.809 40.224 23.531 1.00 15.54 64 ALA B O 1
ATOM 1779 N N . PRO B 1 65 ? -12.590 38.385 22.255 1.00 15.91 65 PRO B N 1
ATOM 1780 C CA . PRO B 1 65 ? -14.011 38.026 22.264 1.00 17.19 65 PRO B CA 1
ATOM 1781 C C . PRO B 1 65 ? -14.739 38.207 23.595 1.00 18.51 65 PRO B C 1
ATOM 1782 O O . PRO B 1 65 ? -15.812 38.794 23.634 1.00 19.80 65 PRO B O 1
ATOM 1786 N N . ALA B 1 66 ? -14.151 37.715 24.680 1.00 20.63 66 ALA B N 1
ATOM 1787 C CA . ALA B 1 66 ? -14.784 37.816 25.993 1.00 22.03 66 ALA B CA 1
ATOM 1788 C C . ALA B 1 66 ? -15.130 39.242 26.390 1.00 23.24 66 ALA B C 1
ATOM 1789 O O . ALA B 1 66 ? -16.124 39.474 27.080 1.00 20.49 66 ALA B O 1
ATOM 1791 N N . PHE B 1 67 ? -14.318 40.198 25.949 1.00 19.49 67 PHE B N 1
ATOM 1792 C CA . PHE B 1 67 ? -14.543 41.591 26.297 1.00 23.57 67 PHE B CA 1
ATOM 1793 C C . PHE B 1 67 ? -15.512 42.323 25.385 1.00 26.93 67 PHE B C 1
ATOM 1794 O O . PHE B 1 67 ? -16.111 43.314 25.799 1.00 27.93 67 PHE B O 1
ATOM 1802 N N . PHE B 1 68 ? -15.672 41.844 24.154 1.00 28.09 68 PHE B N 1
ATOM 1803 C CA . PHE B 1 68 ? -16.591 42.486 23.221 1.00 30.27 68 PHE B CA 1
ATOM 1804 C C . PHE B 1 68 ? -17.554 41.491 22.569 1.00 34.40 68 PHE B C 1
ATOM 1805 O O . PHE B 1 68 ? -17.484 41.240 21.364 1.00 32.58 68 PHE B O 1
ATOM 1813 N N . PRO B 1 69 ? -18.465 40.905 23.364 1.00 37.11 69 PRO B N 1
ATOM 1814 C CA . PRO B 1 69 ? -19.433 39.940 22.838 1.00 39.51 69 PRO B CA 1
ATOM 1815 C C . PRO B 1 69 ? -20.298 40.548 21.737 1.00 41.80 69 PRO B C 1
ATOM 1816 O O . PRO B 1 69 ? -20.790 39.834 20.866 1.00 42.67 69 PRO B O 1
ATOM 1820 N N . GLU B 1 70 ? -20.481 41.867 21.782 1.00 42.71 70 GLU B N 1
ATOM 1821 C CA . GLU B 1 70 ? -21.286 42.554 20.777 1.00 43.62 70 GLU B CA 1
ATOM 1822 C C . GLU B 1 70 ? -20.521 42.723 19.465 1.00 43.76 70 GLU B C 1
ATOM 1823 O O . GLU B 1 70 ? -21.071 43.214 18.475 1.00 43.35 70 GLU B O 1
ATOM 1829 N N . ARG B 1 71 ? -19.250 42.327 19.463 1.00 41.49 71 ARG B N 1
ATOM 1830 C CA . ARG B 1 71 ? -18.442 42.401 18.254 1.00 39.03 71 ARG B CA 1
ATOM 1831 C C . ARG B 1 71 ? -18.372 40.989 17.673 1.00 38.68 71 ARG B C 1
ATOM 1832 O O . ARG B 1 71 ? -17.580 40.154 18.113 1.00 41.68 71 ARG B O 1
ATOM 1840 N N . ARG B 1 72 ? -19.238 40.740 16.695 1.00 37.34 72 ARG B N 1
ATOM 1841 C CA . ARG B 1 72 ? -19.362 39.457 15.998 1.00 36.22 72 ARG B CA 1
ATOM 1842 C C . ARG B 1 72 ? -18.071 38.684 15.727 1.00 33.59 72 ARG B C 1
ATOM 1843 O O . ARG B 1 72 ? -18.060 37.453 15.753 1.00 32.32 72 ARG B O 1
ATOM 1851 N N . GLY B 1 73 ? -16.994 39.406 15.448 1.00 28.13 73 GLY B N 1
ATOM 1852 C CA . GLY B 1 73 ? -15.727 38.761 15.157 1.00 23.63 73 GLY B CA 1
ATOM 1853 C C . GLY B 1 73 ? -14.780 39.766 14.531 1.00 18.60 73 GLY B C 1
ATOM 1854 O O . GLY B 1 73 ? -15.097 40.953 14.480 1.00 18.77 73 GLY B O 1
ATOM 1855 N N . PRO B 1 74 ? -13.610 39.330 14.046 1.00 16.54 74 PRO B N 1
ATOM 1856 C CA . PRO B 1 74 ? -12.671 40.281 13.438 1.00 14.57 74 PRO B CA 1
ATOM 1857 C C . PRO B 1 74 ? -13.216 40.875 12.143 1.00 15.47 74 PRO B C 1
ATOM 1858 O O . PRO B 1 74 ? -14.163 40.335 11.560 1.00 13.20 74 PRO B O 1
ATOM 1862 N N . ASN B 1 75 ? -12.624 41.980 11.695 1.00 12.53 75 ASN B N 1
ATOM 1863 C CA . ASN B 1 75 ? -13.084 42.611 10.462 1.00 13.96 75 ASN B CA 1
ATOM 1864 C C . ASN B 1 75 ? -12.786 41.705 9.262 1.00 14.51 75 ASN B C 1
ATOM 1865 O O . ASN B 1 75 ? -11.977 40.777 9.351 1.00 12.14 75 ASN B O 1
ATOM 1870 N N . PRO B 1 76 ? -13.459 41.950 8.130 1.00 16.59 76 PRO B N 1
ATOM 1871 C CA . PRO B 1 76 ? -13.319 41.183 6.888 1.00 16.28 76 PRO B CA 1
ATOM 1872 C C . PRO B 1 76 ? -11.930 41.102 6.284 1.00 15.90 76 PRO B C 1
ATOM 1873 O O . PRO B 1 76 ? -11.674 40.246 5.434 1.00 15.21 76 PRO B O 1
ATOM 1877 N N . PHE B 1 77 ? -11.035 41.984 6.714 1.00 11.67 77 PHE B N 1
ATOM 1878 C CA . PHE B 1 77 ? -9.691 42.004 6.155 1.00 13.47 77 PHE B CA 1
ATOM 1879 C C . PHE B 1 77 ? -8.629 41.296 6.984 1.00 13.19 77 PHE B C 1
ATOM 1880 O O . PHE B 1 77 ? -7.449 41.317 6.636 1.00 15.18 77 PHE B O 1
ATOM 1888 N N . VAL B 1 78 ? -9.057 40.650 8.063 1.00 12.86 78 VAL B N 1
ATOM 1889 C CA . VAL B 1 78 ? -8.141 39.911 8.916 1.00 10.00 78 VAL B CA 1
ATOM 1890 C C . VAL B 1 78 ? -7.956 38.499 8.365 1.00 9.65 78 VAL B C 1
ATOM 1891 O O . VAL B 1 78 ? -8.933 37.799 8.092 1.00 10.84 78 VAL B O 1
ATOM 1895 N N . ASP B 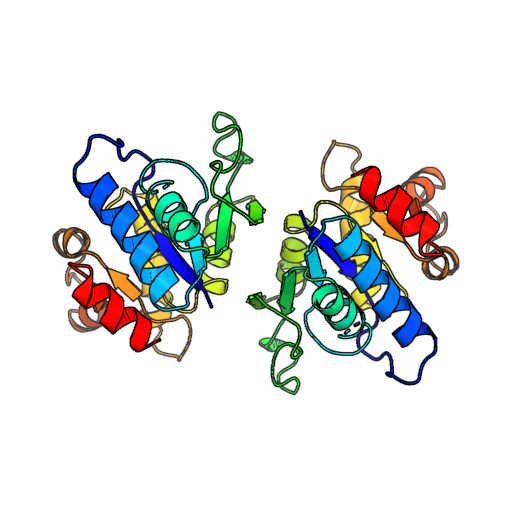1 79 ? -6.702 38.096 8.185 1.00 7.61 79 ASP B N 1
ATOM 1896 C CA . ASP B 1 79 ? -6.392 36.761 7.679 1.00 7.65 79 ASP B CA 1
ATOM 1897 C C . ASP B 1 79 ? -6.359 35.717 8.790 1.00 11.02 79 ASP B C 1
ATOM 1898 O O . ASP B 1 79 ? -6.975 34.656 8.679 1.00 14.48 79 ASP B O 1
ATOM 1903 N N . LEU B 1 80 ? -5.630 36.023 9.858 1.00 8.02 80 LEU B N 1
ATOM 1904 C CA . LEU B 1 80 ? -5.496 35.101 10.979 1.00 7.85 80 LEU B CA 1
ATOM 1905 C C . LEU B 1 80 ? -6.009 35.738 12.265 1.00 8.74 80 LEU B C 1
ATOM 1906 O O . LEU B 1 80 ? -5.585 36.832 12.628 1.00 9.65 80 LEU B O 1
ATOM 1911 N N . GLU B 1 81 ? -6.939 35.079 12.945 1.00 8.68 81 GLU B N 1
ATOM 1912 C CA . GLU B 1 81 ? -7.420 35.626 14.206 1.00 9.96 81 GLU B CA 1
ATOM 1913 C C . GLU B 1 81 ? -6.704 34.887 15.336 1.00 10.76 81 GLU B C 1
ATOM 1914 O O . GLU B 1 81 ? -6.542 33.661 15.288 1.00 10.67 81 GLU B O 1
ATOM 1920 N N . LEU B 1 82 ? -6.240 35.647 16.323 1.00 8.02 82 LEU B N 1
ATOM 1921 C CA . LEU B 1 82 ? -5.567 35.090 17.490 1.00 8.35 82 LEU B CA 1
ATOM 1922 C C . LEU B 1 82 ? -6.299 35.678 18.701 1.00 8.71 82 LEU B C 1
ATOM 1923 O O . LEU B 1 82 ? -5.886 36.702 19.259 1.00 8.15 82 LEU B O 1
ATOM 1928 N N . PRO B 1 83 ? -7.407 35.036 19.118 1.00 9.03 83 PRO B N 1
ATOM 1929 C CA . PRO B 1 83 ? -8.206 35.502 20.259 1.00 5.49 83 PRO B CA 1
ATOM 1930 C C . PRO B 1 83 ? -7.477 35.456 21.597 1.00 7.13 83 PRO B C 1
ATOM 1931 O O . PRO B 1 83 ? -6.885 34.437 21.955 1.00 9.38 83 PRO B O 1
ATOM 1935 N N . ALA B 1 84 ? -7.521 36.569 22.327 1.00 5.90 84 ALA B N 1
ATOM 1936 C CA . ALA B 1 84 ? -6.870 36.672 23.633 1.00 6.29 84 ALA B CA 1
ATOM 1937 C C . ALA B 1 84 ? -7.924 36.697 24.734 1.00 9.73 84 ALA B C 1
ATOM 1938 O O . ALA B 1 84 ? -9.018 37.234 24.544 1.00 10.88 84 ALA B O 1
ATOM 1940 N N . ALA B 1 85 ? -7.595 36.113 25.884 1.00 10.48 85 ALA B N 1
ATOM 1941 C CA . ALA B 1 85 ? -8.530 36.035 27.007 1.00 11.28 85 ALA B CA 1
ATOM 1942 C C . ALA B 1 85 ? -8.442 37.169 28.023 1.00 10.18 85 ALA B C 1
ATOM 1943 O O . ALA B 1 85 ? -9.354 37.346 28.824 1.00 8.39 85 ALA B O 1
ATOM 1945 N N . THR B 1 86 ? -7.346 37.920 28.012 1.00 7.25 86 THR B N 1
ATOM 1946 C CA . THR B 1 86 ? -7.193 39.031 28.953 1.00 8.66 86 THR B CA 1
ATOM 1947 C C . THR B 1 86 ? -6.507 40.169 28.216 1.00 6.92 86 THR B C 1
ATOM 1948 O O . THR B 1 86 ? -5.937 39.956 27.146 1.00 5.12 86 THR B O 1
ATOM 1952 N N . LEU B 1 87 ? -6.577 41.382 28.762 1.00 7.98 87 LEU B N 1
ATOM 1953 C CA . LEU B 1 87 ? -5.934 42.519 28.104 1.00 9.37 87 LEU B CA 1
ATOM 1954 C C . LEU B 1 87 ? -4.417 42.371 28.140 1.00 9.33 87 LEU B C 1
ATOM 1955 O O . LEU B 1 87 ? -3.735 42.653 27.153 1.00 7.70 87 LEU B O 1
ATOM 1960 N N . PRO B 1 88 ? -3.860 41.946 29.286 1.00 7.81 88 PRO B N 1
ATOM 1961 C CA . PRO B 1 88 ? -2.402 41.814 29.261 1.00 9.66 88 PRO B CA 1
ATOM 1962 C C . PRO B 1 88 ? -1.947 40.782 28.213 1.00 9.05 88 PRO B C 1
ATOM 1963 O O . PRO B 1 88 ? -0.934 40.976 27.532 1.00 7.73 88 PRO B O 1
ATOM 1967 N N . GLN B 1 89 ? -2.697 39.688 28.087 1.00 7.69 89 GLN B N 1
ATOM 1968 C CA . GLN B 1 89 ? -2.347 38.649 27.121 1.00 8.54 89 GLN B CA 1
ATOM 1969 C C . GLN B 1 89 ? -2.447 39.200 25.697 1.00 7.74 89 GLN B C 1
ATOM 1970 O O . GLN B 1 89 ? -1.576 38.951 24.862 1.00 7.55 89 GLN B O 1
ATOM 1976 N N . ARG B 1 90 ? -3.522 39.936 25.433 1.00 5.99 90 ARG B N 1
ATOM 1977 C CA . ARG B 1 90 ? -3.754 40.536 24.126 1.00 5.74 90 ARG B CA 1
ATOM 1978 C C . ARG B 1 90 ? -2.569 41.427 23.764 1.00 8.75 90 ARG B C 1
ATOM 1979 O O . ARG B 1 90 ? -1.973 41.309 22.689 1.00 7.39 90 ARG B O 1
ATOM 1987 N N . ILE B 1 91 ? -2.217 42.319 24.677 1.00 6.28 91 ILE B N 1
ATOM 1988 C CA . ILE B 1 91 ? -1.112 43.226 24.418 1.00 5.92 91 ILE B CA 1
ATOM 1989 C C . ILE B 1 91 ? 0.212 42.474 24.252 1.00 4.94 91 ILE B C 1
ATOM 1990 O O . ILE B 1 91 ? 0.983 42.766 23.352 1.00 5.67 91 ILE B O 1
ATOM 1995 N N . GLY B 1 92 ? 0.474 41.506 25.121 1.00 7.09 92 GLY B N 1
ATOM 1996 C CA . GLY B 1 92 ? 1.713 40.754 25.016 1.00 5.67 92 GLY B CA 1
ATOM 1997 C C . GLY B 1 92 ? 1.811 40.061 23.672 1.00 7.26 92 GLY B C 1
ATOM 1998 O O . GLY B 1 92 ? 2.897 39.899 23.132 1.00 8.37 92 GLY B O 1
ATOM 1999 N N . ARG B 1 93 ? 0.678 39.633 23.126 1.00 8.26 93 ARG B N 1
ATOM 2000 C CA . ARG B 1 93 ? 0.691 38.969 21.831 1.00 6.84 93 ARG B CA 1
ATOM 2001 C C . ARG B 1 93 ? 1.005 39.965 20.714 1.00 8.54 93 ARG B C 1
ATOM 2002 O O . ARG B 1 93 ? 1.811 39.676 19.835 1.00 6.55 93 ARG B O 1
ATOM 2010 N N . LEU B 1 94 ? 0.383 41.141 20.750 1.00 8.57 94 LEU B N 1
ATOM 2011 C CA . LEU B 1 94 ? 0.678 42.153 19.741 1.00 9.87 94 LEU B CA 1
ATOM 2012 C C . LEU B 1 94 ? 2.166 42.508 19.794 1.00 9.92 94 LEU B C 1
ATOM 2013 O O . LEU B 1 94 ? 2.818 42.647 18.760 1.00 8.05 94 LEU B O 1
ATOM 2018 N N . LEU B 1 95 ? 2.707 42.648 21.001 1.00 9.90 95 LEU B N 1
ATOM 2019 C CA . LEU B 1 95 ? 4.115 42.992 21.158 1.00 10.63 95 LEU B CA 1
ATOM 2020 C C . LEU B 1 95 ? 5.046 41.918 20.607 1.00 12.77 95 LEU B C 1
ATOM 2021 O O . LEU B 1 95 ? 6.059 42.225 19.969 1.00 11.09 95 LEU B O 1
ATOM 2026 N N . ASP B 1 96 ? 4.709 40.654 20.839 1.00 8.32 96 ASP B N 1
ATOM 2027 C CA . ASP B 1 96 ? 5.560 39.579 20.352 1.00 9.50 96 ASP B CA 1
ATOM 2028 C C . ASP B 1 96 ? 5.419 39.316 18.862 1.00 7.25 96 ASP B C 1
ATOM 2029 O O . ASP B 1 96 ? 6.294 38.710 18.258 1.00 8.01 96 ASP B O 1
ATOM 2034 N N . LEU B 1 97 ? 4.320 39.770 18.270 1.00 6.63 97 LEU B N 1
ATOM 2035 C CA . LEU B 1 97 ? 4.108 39.577 16.839 1.00 6.03 97 LEU B CA 1
ATOM 2036 C C . LEU B 1 97 ? 4.846 40.605 15.999 1.00 8.44 97 LEU B C 1
ATOM 2037 O O . LEU B 1 97 ? 5.210 40.344 14.844 1.00 9.73 97 LEU B O 1
ATOM 2042 N N . GLY B 1 98 ? 5.067 41.778 16.573 1.00 7.32 98 GLY B N 1
ATOM 2043 C CA . GLY B 1 98 ? 5.680 42.834 15.798 1.00 8.58 98 GLY B CA 1
ATOM 2044 C C . GLY B 1 98 ? 7.172 43.046 15.874 1.00 9.29 98 GLY B C 1
ATOM 2045 O O . GLY B 1 98 ? 7.790 42.848 16.914 1.00 12.30 98 GLY B O 1
ATOM 2046 N N . ALA B 1 99 ? 7.732 43.447 14.739 1.00 6.97 99 ALA B N 1
ATOM 2047 C CA . ALA B 1 99 ? 9.151 43.759 14.614 1.00 6.97 99 ALA B CA 1
ATOM 2048 C C . ALA B 1 99 ? 9.326 45.211 15.056 1.00 8.28 99 ALA B C 1
ATOM 2049 O O . ALA B 1 99 ? 10.439 45.656 15.334 1.00 8.32 99 ALA B O 1
ATOM 2051 N N . GLY B 1 100 ? 8.212 45.936 15.091 1.00 5.52 100 GLY B N 1
ATOM 2052 C CA . GLY B 1 100 ? 8.203 47.330 15.498 1.00 4.81 100 GLY B CA 1
ATOM 2053 C C . GLY B 1 100 ? 6.762 47.702 15.799 1.00 6.59 100 GLY B C 1
ATOM 2054 O O . GLY B 1 100 ? 5.852 46.978 15.397 1.00 5.41 100 GLY B O 1
ATOM 2055 N N . TYR B 1 101 ? 6.549 48.818 16.487 1.00 6.76 101 TYR B N 1
ATOM 2056 C CA . TYR B 1 101 ? 5.198 49.241 16.865 1.00 7.02 101 TYR B CA 1
ATOM 2057 C C . TYR B 1 101 ? 4.912 50.675 16.475 1.00 6.21 101 TYR B C 1
ATOM 2058 O O . TYR B 1 101 ? 5.812 51.502 16.448 1.00 6.71 101 TYR B O 1
ATOM 2067 N N . LEU B 1 102 ? 3.651 50.969 16.190 1.00 2.48 102 LEU B N 1
ATOM 2068 C CA . LEU B 1 102 ? 3.255 52.332 15.826 1.00 4.14 102 LEU B CA 1
ATOM 2069 C C . LEU B 1 102 ? 1.993 52.654 16.595 1.00 2.72 102 LEU B C 1
ATOM 2070 O O . LEU B 1 102 ? 1.031 51.895 16.541 1.00 5.13 102 LEU B O 1
ATOM 2075 N N . ALA B 1 103 ? 1.994 53.774 17.313 1.00 3.40 103 ALA B N 1
ATOM 2076 C CA . ALA B 1 103 ? 0.817 54.163 18.073 1.00 4.57 103 ALA B CA 1
ATOM 2077 C C . ALA B 1 103 ? 0.133 55.337 17.395 1.00 8.24 103 ALA B C 1
ATOM 2078 O O . ALA B 1 103 ? 0.623 56.474 17.456 1.00 5.23 103 ALA B O 1
ATOM 2080 N N . LEU B 1 104 ? -0.988 55.051 16.739 1.00 6.26 104 LEU B N 1
ATOM 2081 C CA . LEU B 1 104 ? -1.782 56.080 16.077 1.00 6.22 104 LEU B CA 1
ATOM 2082 C C . LEU B 1 104 ? -2.750 56.593 17.141 1.00 6.00 104 LEU B C 1
ATOM 2083 O O . LEU B 1 104 ? -2.861 55.996 18.213 1.00 6.86 104 LEU B O 1
ATOM 2088 N N . PRO B 1 105 ? -3.461 57.702 16.865 1.00 5.47 105 PRO B N 1
ATOM 2089 C CA . PRO B 1 105 ? -4.412 58.269 17.828 1.00 6.47 105 PRO B CA 1
ATOM 2090 C C . PRO B 1 105 ? -5.468 57.266 18.297 1.00 6.83 105 PRO B C 1
ATOM 2091 O O . PRO B 1 105 ? -5.982 56.467 17.508 1.00 5.73 105 PRO B O 1
ATOM 2095 N N . GLY B 1 106 ? -5.779 57.317 19.587 1.00 5.22 106 GLY B N 1
ATOM 2096 C CA . GLY B 1 106 ? -6.775 56.424 20.154 1.00 7.02 106 GLY B CA 1
ATOM 2097 C C . GLY B 1 106 ? -7.057 56.813 21.595 1.00 7.85 106 GLY B C 1
ATOM 2098 O O . GLY B 1 106 ? -6.569 57.853 22.052 1.00 9.37 106 GLY B O 1
ATOM 2099 N N . GLY B 1 107 ? -7.834 55.986 22.299 1.00 7.77 107 GLY B N 1
ATOM 2100 C CA . GLY B 1 107 ? -8.178 56.259 23.686 1.00 6.45 107 GLY B CA 1
ATOM 2101 C C . GLY B 1 107 ? -7.346 55.495 24.698 1.00 8.28 107 GLY B C 1
ATOM 2102 O O . GLY B 1 107 ? -6.219 55.090 24.414 1.00 7.41 107 GLY B O 1
ATOM 2103 N N . VAL B 1 108 ? -7.915 55.283 25.883 1.00 5.73 108 VAL B N 1
ATOM 2104 C CA . VAL B 1 108 ? -7.226 54.587 26.954 1.00 5.82 108 VAL B CA 1
ATOM 2105 C C . VAL B 1 108 ? -6.676 53.221 26.556 1.00 6.74 108 VAL B C 1
ATOM 2106 O O . VAL B 1 108 ? -5.575 52.850 26.968 1.00 7.52 108 VAL B O 1
ATOM 2110 N N . GLY B 1 109 ? -7.415 52.487 25.730 1.00 4.02 109 GLY B N 1
ATOM 2111 C CA . GLY B 1 109 ? -6.946 51.165 25.317 1.00 7.23 109 GLY B CA 1
ATOM 2112 C C . GLY B 1 109 ? -5.698 51.232 24.456 1.00 7.70 109 GLY B C 1
ATOM 2113 O O . GLY B 1 109 ? -4.803 50.387 24.546 1.00 7.08 109 GLY B O 1
ATOM 2114 N N . THR B 1 110 ? -5.642 52.243 23.603 1.00 4.92 110 THR B N 1
ATOM 2115 C CA . THR B 1 110 ? -4.503 52.424 22.733 1.00 6.89 110 THR B CA 1
ATOM 2116 C C . THR B 1 110 ? -3.311 52.874 23.576 1.00 5.84 110 THR B C 1
ATOM 2117 O O . THR B 1 110 ? -2.191 52.439 23.340 1.00 5.36 110 THR B O 1
ATOM 2121 N N . LEU B 1 111 ? -3.559 53.736 24.565 1.00 5.51 111 LEU B N 1
ATOM 2122 C CA . LEU B 1 111 ? -2.496 54.209 25.458 1.00 6.54 111 LEU B CA 1
ATOM 2123 C C . LEU B 1 111 ? -1.863 53.033 26.222 1.00 5.14 111 LEU B C 1
ATOM 2124 O O . LEU B 1 111 ? -0.648 52.992 26.425 1.00 3.94 111 LEU B O 1
ATOM 2129 N N . ALA B 1 112 ? -2.692 52.080 26.642 1.00 3.77 112 ALA B N 1
ATOM 2130 C CA . ALA B 1 112 ? -2.203 50.913 27.372 1.00 6.04 112 ALA B CA 1
ATOM 2131 C C . ALA B 1 112 ? -1.193 50.117 26.548 1.00 7.58 112 ALA B C 1
ATOM 2132 O O . ALA B 1 112 ? -0.195 49.637 27.076 1.00 8.17 112 ALA B O 1
ATOM 2134 N N . GLU B 1 113 ? -1.465 49.961 25.257 1.00 6.38 113 GLU B N 1
ATOM 2135 C CA . GLU B 1 113 ? -0.561 49.229 24.373 1.00 6.30 113 GLU B CA 1
ATOM 2136 C C . GLU B 1 113 ? 0.721 50.047 24.188 1.00 4.49 113 GLU B C 1
ATOM 2137 O O . GLU B 1 113 ? 1.850 49.518 24.288 1.00 6.40 113 GLU B O 1
ATOM 2143 N N . LEU B 1 114 ? 0.539 51.347 23.964 1.00 3.63 114 LEU B N 1
ATOM 2144 C CA . LEU B 1 114 ? 1.651 52.266 23.781 1.00 2.64 114 LEU B CA 1
ATOM 2145 C C . LEU B 1 114 ? 2.593 52.239 24.982 1.00 4.95 114 LEU B C 1
ATOM 2146 O O . LEU B 1 114 ? 3.805 52.038 24.829 1.00 5.65 114 LEU B O 1
ATOM 2151 N N . VAL B 1 115 ? 2.042 52.416 26.182 1.00 4.16 115 VAL B N 1
ATOM 2152 C CA . VAL B 1 115 ? 2.882 52.465 27.370 1.00 3.73 115 VAL B CA 1
ATOM 2153 C C . VAL B 1 115 ? 3.592 51.142 27.687 1.00 5.46 115 VAL B C 1
ATOM 2154 O O . VAL B 1 115 ? 4.727 51.153 28.177 1.00 4.50 115 VAL B O 1
ATOM 2158 N N . LEU B 1 116 ? 2.961 50.002 27.414 1.00 4.00 116 LEU B N 1
ATOM 2159 C CA . LEU B 1 116 ? 3.652 48.744 27.693 1.00 6.80 116 LEU B CA 1
ATOM 2160 C C . LEU B 1 116 ? 4.846 48.583 26.738 1.00 7.73 116 LEU B C 1
ATOM 2161 O O . LEU B 1 116 ? 5.910 48.116 27.142 1.00 8.71 116 LEU B O 1
ATOM 2166 N N . ALA B 1 117 ? 4.674 48.973 25.478 1.00 6.28 117 ALA B N 1
ATOM 2167 C CA . ALA B 1 117 ? 5.771 48.885 24.518 1.00 7.31 117 ALA B CA 1
ATOM 2168 C C . ALA B 1 117 ? 6.864 49.861 24.959 1.00 7.74 117 ALA B C 1
ATOM 2169 O O . ALA B 1 117 ? 8.054 49.560 24.883 1.00 7.19 117 ALA B O 1
ATOM 2171 N N . TRP B 1 118 ? 6.446 51.029 25.440 1.00 6.51 118 TRP B N 1
ATOM 2172 C CA . TRP B 1 118 ? 7.378 52.061 25.901 1.00 6.79 118 TRP B CA 1
ATOM 2173 C C . TRP B 1 118 ? 8.186 51.546 27.098 1.00 8.31 118 TRP B C 1
ATOM 2174 O O . TRP B 1 118 ? 9.397 51.767 27.199 1.00 9.75 118 TRP B O 1
ATOM 2185 N N . ASN B 1 119 ? 7.497 50.846 27.990 1.00 6.67 119 ASN B N 1
ATOM 2186 C CA . ASN B 1 119 ? 8.075 50.267 29.195 1.00 8.20 119 ASN B CA 1
ATOM 2187 C C . ASN B 1 119 ? 9.239 49.343 28.828 1.00 7.88 119 ASN B C 1
ATOM 2188 O O . ASN B 1 119 ? 10.294 49.365 29.462 1.00 8.19 119 ASN B O 1
ATOM 2193 N N . LEU B 1 120 ? 9.056 48.532 27.796 1.00 8.67 120 LEU B N 1
ATOM 2194 C CA . LEU B 1 120 ? 10.124 47.626 27.385 1.00 8.97 120 LEU B CA 1
ATOM 2195 C C . LEU B 1 120 ? 11.369 48.404 26.932 1.00 8.71 120 LEU B C 1
ATOM 2196 O O . LEU B 1 120 ? 12.492 48.074 27.321 1.00 7.65 120 LEU B O 1
ATOM 2201 N N . LEU B 1 121 ? 11.183 49.440 26.127 1.00 7.37 121 LEU B N 1
ATOM 2202 C CA . LEU B 1 121 ? 12.332 50.243 25.699 1.00 9.07 121 LEU B CA 1
ATOM 2203 C C . LEU B 1 121 ? 12.963 50.950 26.893 1.00 10.08 121 LEU B C 1
ATOM 2204 O O . LEU B 1 121 ? 14.186 51.053 26.990 1.00 9.14 121 LEU B O 1
ATOM 2209 N N . TYR B 1 122 ? 12.113 51.427 27.797 1.00 5.44 122 TYR B N 1
ATOM 2210 C CA . TYR B 1 122 ? 12.535 52.146 28.998 1.00 8.85 122 TYR B CA 1
ATOM 2211 C C . TYR B 1 122 ? 13.477 51.335 29.875 1.00 8.68 122 TYR B C 1
ATOM 2212 O O . TYR B 1 122 ? 14.376 51.894 30.516 1.00 10.86 122 TYR B O 1
ATOM 2221 N N . LEU B 1 123 ? 13.278 50.024 29.913 1.00 6.82 123 LEU B N 1
ATOM 2222 C CA . LEU B 1 123 ? 14.154 49.165 30.705 1.00 10.37 123 LEU B CA 1
ATOM 2223 C C . LEU B 1 123 ? 15.585 49.220 30.164 1.00 11.63 123 LEU B C 1
ATOM 2224 O O . LEU B 1 123 ? 16.542 48.898 30.880 1.00 11.50 123 LEU B O 1
ATOM 2229 N N . ARG B 1 124 ? 15.719 49.615 28.900 1.00 10.32 124 ARG B N 1
ATOM 2230 C CA . ARG B 1 124 ? 17.028 49.743 28.255 1.00 12.87 124 ARG B CA 1
ATOM 2231 C C . ARG B 1 124 ? 17.911 48.517 28.475 1.00 14.78 124 ARG B C 1
ATOM 2232 O O . ARG B 1 124 ? 19.075 48.638 28.875 1.00 17.07 124 ARG B O 1
ATOM 2240 N N . ARG B 1 125 ? 17.354 47.340 28.211 1.00 16.36 125 ARG B N 1
ATOM 2241 C CA . ARG B 1 125 ? 18.075 46.078 28.380 1.00 19.60 125 ARG B CA 1
ATOM 2242 C C . ARG B 1 125 ? 18.021 45.278 27.088 1.00 18.66 125 ARG B C 1
ATOM 2243 O O . ARG B 1 125 ? 18.146 44.057 27.108 1.00 20.50 125 ARG B O 1
ATOM 2251 N N . GLY B 1 126 ? 17.826 45.964 25.969 1.00 17.99 126 GLY B N 1
ATOM 2252 C CA . GLY B 1 126 ? 17.751 45.272 24.695 1.00 19.17 126 GLY B CA 1
ATOM 2253 C C . GLY B 1 126 ? 16.480 44.457 24.512 1.00 19.02 126 GLY B C 1
ATOM 2254 O O . GLY B 1 126 ? 16.452 43.523 23.703 1.00 20.94 126 GLY B O 1
ATOM 2255 N N . VAL B 1 127 ? 15.423 44.787 25.251 1.00 15.85 127 VAL B N 1
ATOM 2256 C CA . VAL B 1 127 ? 14.168 44.046 25.105 1.00 16.46 127 VAL B CA 1
ATOM 2257 C C . VAL B 1 127 ? 13.128 44.891 24.361 1.00 17.44 127 VAL B C 1
ATOM 2258 O O . VAL B 1 127 ? 13.309 46.091 24.174 1.00 18.48 127 VAL B O 1
ATOM 2262 N N . GLY B 1 128 ? 12.039 44.269 23.927 1.00 20.31 128 GLY B N 1
ATOM 2263 C CA . GLY B 1 128 ? 11.042 45.018 23.181 1.00 19.17 128 GLY B CA 1
ATOM 2264 C C . GLY B 1 128 ? 11.580 45.373 21.800 1.00 19.56 128 GLY B C 1
ATOM 2265 O O . GLY B 1 128 ? 12.557 44.778 21.340 1.00 20.53 128 GLY B O 1
ATOM 2266 N N . ARG B 1 129 ? 10.967 46.354 21.146 1.00 12.74 129 ARG B N 1
ATOM 2267 C CA . ARG B 1 129 ? 11.383 46.774 19.808 1.00 15.16 129 ARG B CA 1
ATOM 2268 C C . ARG B 1 129 ? 10.998 48.232 19.569 1.00 12.34 129 ARG B C 1
ATOM 2269 O O . ARG B 1 129 ? 10.247 48.801 20.355 1.00 11.32 129 ARG B O 1
ATOM 2277 N N . PRO B 1 130 ? 11.511 48.857 18.488 1.00 11.76 130 PRO B N 1
ATOM 2278 C CA . PRO B 1 130 ? 11.210 50.266 18.180 1.00 10.43 130 PRO B CA 1
ATOM 2279 C C . PRO B 1 130 ? 9.730 50.635 18.212 1.00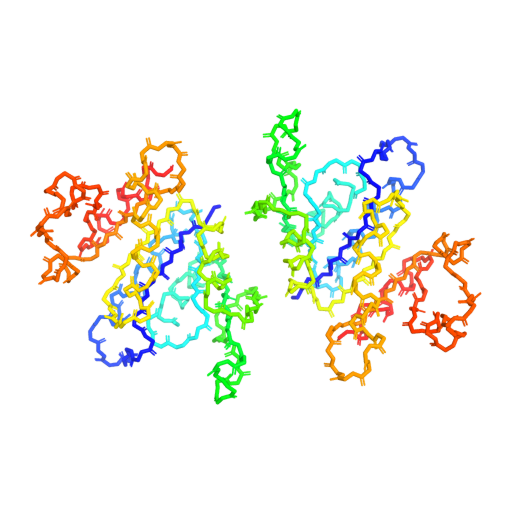 10.07 130 PRO B C 1
ATOM 2280 O O . PRO B 1 130 ? 8.886 49.925 17.652 1.00 7.35 130 PRO B O 1
ATOM 2284 N N . LEU B 1 131 ? 9.441 51.766 18.856 1.00 9.41 131 LEU B N 1
ATOM 2285 C CA . LEU B 1 131 ? 8.085 52.275 19.003 1.00 6.73 131 LEU B CA 1
ATOM 2286 C C . LEU B 1 131 ? 7.975 53.680 18.450 1.00 8.17 131 LEU B C 1
ATOM 2287 O O . LEU B 1 131 ? 8.679 54.590 18.880 1.00 9.57 131 LEU B O 1
ATOM 2292 N N . ALA B 1 132 ? 7.073 53.853 17.497 1.00 7.39 132 ALA B N 1
ATOM 2293 C CA . ALA B 1 132 ? 6.844 55.144 16.898 1.00 6.65 132 ALA B CA 1
ATOM 2294 C C . ALA B 1 132 ? 5.448 55.576 17.308 1.00 7.46 132 ALA B C 1
ATOM 2295 O O . ALA B 1 132 ? 4.564 54.741 17.486 1.00 6.88 132 ALA B O 1
ATOM 2297 N N . VAL B 1 133 ? 5.250 56.878 17.470 1.00 6.79 133 VAL B N 1
ATOM 2298 C CA . VAL B 1 133 ? 3.931 57.387 17.841 1.00 6.76 133 VAL B CA 1
ATOM 2299 C C . VAL B 1 133 ? 3.534 58.536 16.922 1.00 8.31 133 VAL B C 1
ATOM 2300 O O . VAL B 1 133 ? 4.390 59.249 16.390 1.00 9.98 133 VAL B O 1
ATOM 2304 N N . ASP B 1 134 ? 2.229 58.701 16.727 1.00 6.61 134 ASP B N 1
ATOM 2305 C CA . ASP B 1 134 ? 1.717 59.803 15.922 1.00 6.55 134 ASP B CA 1
ATOM 2306 C C . ASP B 1 134 ? 1.901 60.993 16.872 1.00 8.65 134 ASP B C 1
ATOM 2307 O O . ASP B 1 134 ? 1.753 60.838 18.079 1.00 9.87 134 ASP B O 1
ATOM 2312 N N . PRO B 1 135 ? 2.245 62.185 16.348 1.00 10.61 135 PRO B N 1
ATOM 2313 C CA . PRO B 1 135 ? 2.444 63.379 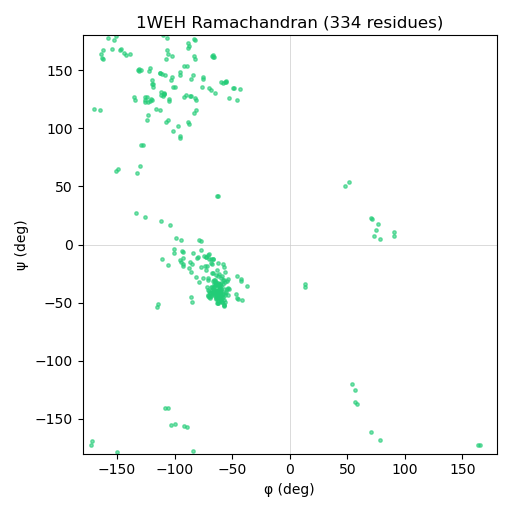17.190 1.00 10.95 135 PRO B CA 1
ATOM 2314 C C . PRO B 1 135 ? 1.355 63.613 18.249 1.00 10.04 135 PRO B C 1
ATOM 2315 O O . PRO B 1 135 ? 1.603 64.242 19.277 1.00 8.72 135 PRO B O 1
ATOM 2319 N N . TYR B 1 136 ? 0.147 63.130 17.968 1.00 11.81 136 TYR B N 1
ATOM 2320 C CA . TYR B 1 136 ? -1.010 63.225 18.870 1.00 10.81 136 TYR B CA 1
ATOM 2321 C C . TYR B 1 136 ? -0.637 62.838 20.305 1.00 10.07 136 TYR B C 1
ATOM 2322 O O . TYR B 1 136 ? -0.992 63.524 21.266 1.00 10.06 136 TYR B O 1
ATOM 2331 N N . TRP B 1 137 ? 0.089 61.736 20.451 1.00 8.31 137 TRP B N 1
ATOM 2332 C CA . TRP B 1 137 ? 0.466 61.270 21.775 1.00 6.59 137 TRP B CA 1
ATOM 2333 C C . TRP B 1 137 ? 1.447 62.158 22.515 1.00 8.99 137 TRP B C 1
ATOM 2334 O O . TRP B 1 137 ? 1.492 62.126 23.746 1.00 6.60 137 TRP B O 1
ATOM 2345 N N . LEU B 1 138 ? 2.229 62.946 21.783 1.00 9.25 138 LEU B N 1
ATOM 2346 C CA . LEU B 1 138 ? 3.186 63.830 22.441 1.00 10.63 138 LEU B CA 1
ATOM 2347 C C . LEU B 1 138 ? 2.477 64.996 23.122 1.00 11.49 138 LEU B C 1
ATOM 2348 O O . LEU B 1 138 ? 3.086 65.735 23.906 1.00 11.34 138 LEU B O 1
ATOM 2353 N N . GLY B 1 139 ? 1.189 65.158 22.830 1.00 8.41 139 GLY B N 1
ATOM 2354 C CA . GLY B 1 139 ? 0.425 66.213 23.472 1.00 12.94 139 GLY B CA 1
ATOM 2355 C C . GLY B 1 139 ? 0.016 65.739 24.860 1.00 13.85 139 GLY B C 1
ATOM 2356 O O . GLY B 1 139 ? -0.461 66.515 25.692 1.00 13.33 139 GLY B O 1
ATOM 2357 N N . LEU B 1 140 ? 0.202 64.446 25.109 1.00 10.77 140 LEU B N 1
ATOM 2358 C CA . LEU B 1 140 ? -0.145 63.859 26.397 1.00 9.67 140 LEU B CA 1
ATOM 2359 C C . LEU B 1 140 ? 1.079 63.352 27.146 1.00 9.93 140 LEU B C 1
ATOM 2360 O O . LEU B 1 140 ? 1.270 63.675 28.323 1.00 10.64 140 LEU B O 1
ATOM 2365 N N . LEU B 1 141 ? 1.902 62.555 26.469 1.00 7.36 141 LEU B N 1
ATOM 2366 C CA . LEU B 1 141 ? 3.094 61.999 27.098 1.00 9.24 141 LEU B CA 1
ATOM 2367 C C . LEU B 1 141 ? 4.224 63.014 27.039 1.00 11.58 141 LEU B C 1
ATOM 2368 O O . LEU B 1 141 ? 4.731 63.343 25.969 1.00 11.06 141 LEU B O 1
ATOM 2373 N N . LYS B 1 142 ? 4.603 63.501 28.214 1.00 10.99 142 LYS B N 1
ATOM 2374 C CA . LYS B 1 142 ? 5.634 64.514 28.344 1.00 11.30 142 LYS B CA 1
ATOM 2375 C C . LYS B 1 142 ? 6.421 64.219 29.609 1.00 12.15 142 LYS B C 1
ATOM 2376 O O . LYS B 1 142 ? 5.977 63.441 30.457 1.00 9.52 142 LYS B O 1
ATOM 2382 N N . ALA B 1 143 ? 7.585 64.838 29.741 1.00 8.33 143 ALA B N 1
ATOM 2383 C CA . ALA B 1 143 ? 8.393 64.629 30.933 1.00 12.41 143 ALA B CA 1
ATOM 2384 C C . ALA B 1 143 ? 7.548 65.031 32.144 1.00 11.78 143 ALA B C 1
ATOM 2385 O O . ALA B 1 143 ? 6.842 66.044 32.116 1.00 9.56 143 ALA B O 1
ATOM 2387 N N . HIS B 1 144 ? 7.628 64.241 33.209 1.00 12.04 144 HIS B N 1
ATOM 2388 C CA . HIS B 1 144 ? 6.850 64.507 34.418 1.00 11.19 144 HIS B CA 1
ATOM 2389 C C . HIS B 1 144 ? 7.412 63.695 35.572 1.00 10.40 144 HIS B C 1
ATOM 2390 O O . HIS B 1 144 ? 7.388 62.463 35.541 1.00 6.27 144 HIS B O 1
ATOM 2397 N N . GLY B 1 145 ? 7.926 64.386 36.584 1.00 9.15 145 GLY B N 1
ATOM 2398 C CA . GLY B 1 145 ? 8.486 63.694 37.735 1.00 12.46 145 GLY B CA 1
ATOM 2399 C C . GLY B 1 145 ? 9.543 62.670 37.355 1.00 11.97 145 GLY B C 1
ATOM 2400 O O . GLY B 1 145 ? 10.553 63.015 36.755 1.00 11.12 145 GLY B O 1
ATOM 2401 N N . GLU B 1 146 ? 9.312 61.407 37.695 1.00 10.60 146 GLU B N 1
ATOM 2402 C CA . GLU B 1 146 ? 10.274 60.364 37.370 1.00 9.71 146 GLU B CA 1
ATOM 2403 C C . GLU B 1 146 ? 10.318 59.995 35.888 1.00 10.86 146 GLU B C 1
ATOM 2404 O O . GLU B 1 146 ? 11.204 59.260 35.456 1.00 9.86 146 GLU B O 1
ATOM 2410 N N . ILE B 1 147 ? 9.358 60.488 35.110 1.00 8.13 147 ILE B N 1
ATOM 2411 C CA . ILE B 1 147 ? 9.367 60.230 33.675 1.00 7.97 147 ILE B CA 1
ATOM 2412 C C . ILE B 1 147 ? 10.218 61.355 33.097 1.00 9.72 147 ILE B C 1
ATOM 2413 O O . ILE B 1 147 ? 9.798 62.510 33.005 1.00 9.82 147 ILE B O 1
ATOM 2418 N N . ALA B 1 148 ? 11.443 60.995 32.748 1.00 9.85 148 ALA B N 1
ATOM 2419 C CA . ALA B 1 148 ? 12.424 61.937 32.244 1.00 10.40 148 ALA B CA 1
ATOM 2420 C C . ALA B 1 148 ? 12.299 62.265 30.772 1.00 10.54 148 ALA B C 1
ATOM 2421 O O . ALA B 1 148 ? 11.693 61.517 30.004 1.00 10.68 148 ALA B O 1
ATOM 2423 N N . PRO B 1 149 ? 12.883 63.402 30.357 1.00 11.07 149 PRO B N 1
ATOM 2424 C CA . PRO B 1 149 ? 12.847 63.823 28.956 1.00 10.66 149 PRO B CA 1
ATOM 2425 C C . PRO B 1 149 ? 13.447 62.711 28.083 1.00 9.53 149 PRO B C 1
ATOM 2426 O O . PRO B 1 149 ? 12.987 62.447 26.967 1.00 10.76 149 PRO B O 1
ATOM 2430 N N . GLU B 1 150 ? 14.496 62.079 28.605 1.00 9.24 150 GLU B N 1
ATOM 2431 C CA . GLU B 1 150 ? 15.177 61.003 27.906 1.00 11.43 150 GLU B CA 1
ATOM 2432 C C . GLU B 1 150 ? 14.241 59.814 27.680 1.00 12.06 150 GLU B C 1
ATOM 2433 O O . GLU B 1 150 ? 14.358 59.109 26.672 1.00 12.45 150 GLU B O 1
ATOM 2439 N N . ASP B 1 151 ? 13.319 59.587 28.615 1.00 9.33 151 ASP B N 1
ATOM 2440 C CA . ASP B 1 151 ? 12.369 58.481 28.466 1.00 10.22 151 ASP B CA 1
ATOM 2441 C C . ASP B 1 151 ? 11.400 58.817 27.345 1.00 8.29 151 ASP B C 1
ATOM 2442 O O . ASP B 1 151 ? 11.107 57.984 26.491 1.00 8.64 151 ASP B O 1
ATOM 2447 N N . VAL B 1 152 ? 10.897 60.047 27.350 1.00 8.40 152 VAL B N 1
ATOM 2448 C CA . VAL B 1 152 ? 9.983 60.492 26.304 1.00 8.82 152 VAL B CA 1
ATOM 2449 C C . VAL B 1 152 ? 10.713 60.432 24.963 1.00 8.31 152 VAL B C 1
ATOM 2450 O O . VAL B 1 152 ? 10.114 60.129 23.920 1.00 9.76 152 VAL B O 1
ATOM 2454 N N . GLY B 1 153 ? 12.015 60.707 25.002 1.00 7.93 153 GLY B N 1
ATOM 2455 C CA . GLY B 1 153 ? 12.830 60.675 23.797 1.00 10.44 153 GLY B CA 1
ATOM 2456 C C . GLY B 1 153 ? 12.996 59.298 23.178 1.00 10.29 153 GLY B C 1
ATOM 2457 O O . GLY B 1 153 ? 13.491 59.172 22.055 1.00 10.97 153 GLY B O 1
ATOM 2458 N N . LEU B 1 154 ? 12.618 58.260 23.917 1.00 10.90 154 LEU B N 1
ATOM 2459 C CA . LEU B 1 154 ? 12.706 56.895 23.411 1.00 11.43 154 LEU B CA 1
ATOM 2460 C C . LEU B 1 154 ? 11.629 56.678 22.355 1.00 13.32 154 LEU B C 1
ATOM 2461 O O . LEU B 1 154 ? 11.698 55.738 21.559 1.00 14.38 154 LEU B O 1
ATOM 2466 N N . LEU B 1 155 ? 10.626 57.546 22.367 1.00 10.53 155 LEU B N 1
ATOM 2467 C CA . LEU B 1 155 ? 9.529 57.458 21.419 1.00 13.11 155 LEU B CA 1
ATOM 2468 C C . LEU B 1 155 ? 9.926 58.099 20.096 1.00 13.87 155 LEU B C 1
ATOM 2469 O O . LEU B 1 155 ? 10.361 59.247 20.057 1.00 16.73 155 LEU B O 1
ATOM 2474 N N . ARG B 1 156 ? 9.794 57.356 19.010 1.00 11.51 156 ARG B N 1
ATOM 2475 C CA . ARG B 1 156 ? 10.113 57.924 17.713 1.00 12.68 156 ARG B CA 1
ATOM 2476 C C . ARG B 1 156 ? 8.822 58.508 17.166 1.00 11.25 156 ARG B C 1
ATOM 2477 O O . ARG B 1 156 ? 7.735 58.080 17.545 1.00 13.90 156 ARG B O 1
ATOM 2485 N N . VAL B 1 157 ? 8.924 59.508 16.305 1.00 10.78 157 VAL B N 1
ATOM 2486 C CA . VAL B 1 157 ? 7.719 60.136 15.784 1.00 10.27 157 VAL B CA 1
ATOM 2487 C C . VAL B 1 157 ? 7.460 59.819 14.323 1.00 12.59 157 VAL B C 1
ATOM 2488 O O . VAL B 1 157 ? 8.358 59.942 13.494 1.00 12.78 157 VAL B O 1
ATOM 2492 N N . VAL B 1 158 ? 6.236 59.391 14.023 1.00 8.13 158 VAL B N 1
ATOM 2493 C CA . VAL B 1 158 ? 5.823 59.114 12.647 1.00 9.18 158 VAL B CA 1
ATOM 2494 C C . VAL B 1 158 ? 4.598 59.995 12.421 1.00 9.71 158 VAL B C 1
ATOM 2495 O O . VAL B 1 158 ? 3.547 59.789 13.025 1.00 8.56 158 VAL B O 1
ATOM 2499 N N . ALA B 1 159 ? 4.748 61.004 11.567 1.00 11.44 159 ALA B N 1
ATOM 2500 C CA . ALA B 1 159 ? 3.659 61.937 11.311 1.00 13.51 159 ALA B CA 1
ATOM 2501 C C . ALA B 1 159 ? 3.060 61.819 9.908 1.00 13.35 159 ALA B C 1
ATOM 2502 O O . ALA B 1 159 ? 1.989 62.371 9.640 1.00 14.32 159 ALA B O 1
ATOM 2504 N N . ASP B 1 160 ? 3.737 61.092 9.022 1.00 11.47 160 ASP B N 1
ATOM 2505 C CA . ASP B 1 160 ? 3.241 60.911 7.655 1.00 15.00 160 ASP B CA 1
ATOM 2506 C C . ASP B 1 160 ? 3.820 59.662 6.998 1.00 13.47 160 ASP B C 1
ATOM 2507 O O . ASP B 1 160 ? 4.635 58.966 7.597 1.00 13.61 160 ASP B O 1
ATOM 2512 N N . GLU B 1 161 ? 3.395 59.386 5.768 1.00 10.81 161 GLU B N 1
ATOM 2513 C CA . GLU B 1 161 ? 3.854 58.209 5.022 1.00 14.00 161 GLU B CA 1
ATOM 2514 C C . GLU B 1 161 ? 5.366 58.112 4.873 1.00 12.90 161 GLU B C 1
ATOM 2515 O O . GLU B 1 161 ? 5.935 57.018 4.967 1.00 12.31 161 GLU B O 1
ATOM 2521 N N . GLU B 1 162 ? 6.019 59.243 4.614 1.00 12.48 162 GLU B N 1
ATOM 2522 C CA . GLU B 1 162 ? 7.468 59.228 4.461 1.00 15.83 162 GLU B CA 1
ATOM 2523 C C . GLU B 1 162 ? 8.114 58.794 5.769 1.00 12.93 162 GLU B C 1
ATOM 2524 O O . GLU B 1 162 ? 9.067 58.013 5.770 1.00 11.82 162 GLU B O 1
ATOM 2530 N N . ASP B 1 163 ? 7.601 59.311 6.881 1.00 11.37 163 ASP B N 1
ATOM 2531 C CA . ASP B 1 163 ? 8.121 58.936 8.190 1.00 12.69 163 ASP B CA 1
ATOM 2532 C C . ASP B 1 163 ? 7.932 57.435 8.392 1.00 10.64 163 ASP B C 1
ATOM 2533 O O . ASP B 1 163 ? 8.829 56.752 8.881 1.00 9.42 163 ASP B O 1
ATOM 2538 N N . LEU B 1 164 ? 6.749 56.940 8.037 1.00 9.59 164 LEU B N 1
ATOM 2539 C CA . LEU B 1 164 ? 6.434 55.522 8.183 1.00 10.82 164 LEU B CA 1
ATOM 2540 C C . LEU B 1 164 ? 7.409 54.647 7.397 1.00 11.03 164 LEU B C 1
ATOM 2541 O O . LEU B 1 164 ? 7.955 53.675 7.930 1.00 10.95 164 LEU B O 1
ATOM 2546 N N . ARG B 1 165 ? 7.626 54.987 6.127 1.00 12.80 165 ARG B N 1
ATOM 2547 C CA . ARG B 1 165 ? 8.547 54.217 5.303 1.00 13.68 165 ARG B CA 1
ATOM 2548 C C . ARG B 1 165 ? 9.940 54.193 5.930 1.00 13.62 165 ARG B C 1
ATOM 2549 O O . ARG B 1 165 ? 10.570 53.141 5.988 1.00 12.74 165 ARG B O 1
ATOM 2557 N N . ARG B 1 166 ? 10.421 55.350 6.389 1.00 13.04 166 ARG B N 1
ATOM 2558 C CA . ARG B 1 166 ? 11.747 55.420 7.008 1.00 15.13 166 ARG B CA 1
ATOM 2559 C C . ARG B 1 166 ? 11.803 54.582 8.281 1.00 14.00 166 ARG B C 1
ATOM 2560 O O . ARG B 1 166 ? 12.799 53.902 8.554 1.00 13.56 166 ARG B O 1
ATOM 2568 N N . PHE B 1 167 ? 10.733 54.639 9.065 1.00 14.68 167 PHE B N 1
ATOM 2569 C CA . PHE B 1 167 ? 10.660 53.862 10.297 1.00 10.75 167 PHE B CA 1
ATOM 2570 C C . PHE B 1 167 ? 10.728 52.366 9.962 1.00 9.51 167 PHE B C 1
ATOM 2571 O O . PHE B 1 167 ? 11.523 51.628 10.542 1.00 9.58 167 PHE B O 1
ATOM 2579 N N . LEU B 1 168 ? 9.890 51.925 9.023 1.00 10.77 168 LEU B N 1
ATOM 2580 C CA . LEU B 1 168 ? 9.854 50.510 8.632 1.00 11.69 168 LEU B CA 1
ATOM 2581 C C . LEU B 1 168 ? 11.199 49.995 8.138 1.00 12.55 168 LEU B C 1
ATOM 2582 O O . LEU B 1 168 ? 11.619 48.895 8.489 1.00 8.69 168 LEU B O 1
ATOM 2587 N N . ARG B 1 169 ? 11.879 50.789 7.322 1.00 13.75 169 ARG B N 1
ATOM 2588 C CA . ARG B 1 169 ? 13.168 50.358 6.800 1.00 14.19 169 ARG B CA 1
ATOM 2589 C C . ARG B 1 169 ? 14.258 50.318 7.857 1.00 16.13 169 ARG B C 1
ATOM 2590 O O . ARG B 1 169 ? 15.328 49.748 7.630 1.00 15.86 169 ARG B O 1
ATOM 2598 N N . SER B 1 170 ? 13.986 50.899 9.023 1.00 14.02 170 SER B N 1
ATOM 2599 C CA . SER B 1 170 ? 14.973 50.899 10.091 1.00 16.42 170 SER B CA 1
ATOM 2600 C C . SER B 1 170 ? 14.799 49.715 11.041 1.00 16.26 170 SER B C 1
ATOM 2601 O O . SER B 1 170 ? 15.631 49.495 11.917 1.00 17.72 170 SER B O 1
ATOM 2604 N N . LEU B 1 171 ? 13.727 48.946 10.868 1.00 16.66 171 LEU B N 1
ATOM 2605 C CA . LEU B 1 171 ? 13.474 47.807 11.752 1.00 16.84 171 LEU B CA 1
ATOM 2606 C C . LEU B 1 171 ? 14.326 46.578 11.453 1.00 20.47 171 LEU B C 1
ATOM 2607 O O . LEU B 1 171 ? 14.850 46.467 10.327 1.00 20.31 171 LEU B O 1
#